Protein AF-0000000085033532 (afdb_homodimer)

Radius of gyration: 18.54 Å; Cα contacts (8 Å, |Δi|>4): 554; chains: 2; bounding box: 46×52×32 Å

Nearest PDB structures (foldseek):
  2rif-assembly1_A  TM=9.536E-01  e=6.634E-18  unclassified
  3fhm-assembly2_C  TM=9.225E-01  e=8.933E-12  Agrobacterium fabrum str. C58
  3fhm-assembly2_B  TM=9.235E-01  e=2.056E-10  Agrobacterium fabrum str. C58
  1pvm-assembly1_A  TM=8.461E-01  e=2.201E-10  Thermoplasma acidophilum DSM 1728
  1xkf-assembly1_B-2  TM=8.133E-01  e=8.607E-10  Mycobacterium tuberculosis

Organism: Pyrobaculum neutrophilum (strain DSM 2338 / JCM 9278 / NBRC 100436 / V24Sta) (NCBI:txid444157)

InterPro domains:
  IPR000644 CBS domain [PF00571] (3-60)
  IPR000644 CBS domain [PF00571] (69-121)
  IPR000644 CBS domain [PS51371] (7-65)
  IPR000644 CBS domain [PS51371] (73-130)
  IPR000644 CBS domain [SM00116] (10-60)
  IPR000644 CBS domain [SM00116] (76-123)
  IPR046342 CBS domain superfamily [G3DSA:3.10.580.10] (1-134)
  IPR046342 CBS domain superfamily [SSF54631] (1-121)
  IPR051257 Diverse Function CBS-Domain-Containing Protein [PTHR43080] (1-122)

Solvent-accessible surface area (backbone atoms only — not comparable to full-atom values): 14165 Å² total; per-residue (Å²): 114,37,32,53,82,59,37,43,66,86,66,63,67,50,41,49,74,43,25,40,32,57,51,28,32,50,27,51,76,68,70,46,61,61,37,39,23,19,39,86,91,39,75,43,40,73,57,21,29,39,39,53,65,42,52,34,40,38,48,40,69,64,53,69,49,75,40,41,32,62,80,55,37,46,65,75,55,67,65,46,52,33,79,39,48,40,56,55,54,55,28,52,27,62,75,68,71,44,60,63,37,40,25,20,52,94,76,26,66,60,24,36,36,42,56,63,57,42,72,69,28,57,70,46,26,45,51,38,40,74,41,31,75,78,52,96,115,37,33,52,80,59,36,42,66,87,67,62,66,49,41,50,72,43,24,40,32,57,52,27,31,52,26,51,75,68,71,46,60,61,37,39,24,19,39,87,90,39,76,43,39,72,57,21,30,38,40,54,65,40,52,34,40,39,50,39,69,63,53,70,50,75,41,40,32,60,78,56,37,46,69,76,54,68,65,45,53,32,79,38,47,40,56,54,56,55,28,50,27,61,74,70,71,45,60,63,39,38,26,20,51,95,78,26,65,61,23,37,35,42,54,62,55,43,71,69,28,56,71,46,26,46,51,38,41,73,42,32,76,78,52,95

Structure (mmCIF, N/CA/C/O backbone):
data_AF-0000000085033532-model_v1
#
loop_
_entity.id
_entity.type
_entity.pdbx_description
1 polymer 'Putative signal-transduction protein with CBS domains'
#
loop_
_atom_site.group_PDB
_atom_site.id
_atom_site.type_symbol
_atom_site.label_atom_id
_atom_site.label_alt_id
_atom_site.label_comp_id
_atom_site.label_asym_id
_atom_site.label_entity_id
_atom_site.label_seq_id
_atom_site.pdbx_PDB_ins_code
_atom_site.Cartn_x
_atom_site.Cartn_y
_atom_site.Cartn_z
_atom_site.occupancy
_atom_site.B_iso_or_equiv
_atom_site.auth_seq_id
_atom_site.auth_comp_id
_atom_site.auth_asym_id
_atom_site.auth_atom_id
_atom_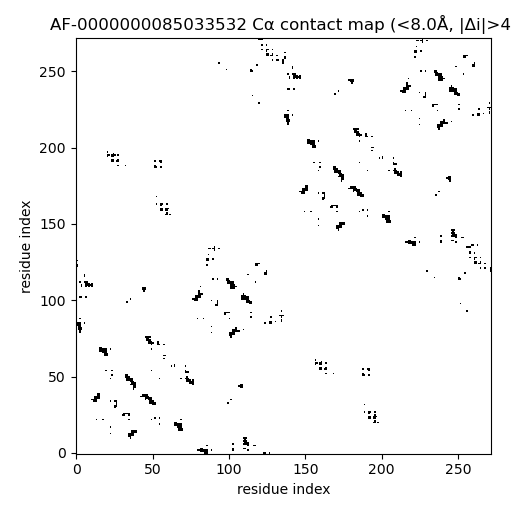site.pdbx_PDB_model_num
ATOM 1 N N . MET A 1 1 ? 21.797 -10.742 -6.66 1 91 1 MET A N 1
ATOM 2 C CA . MET A 1 1 ? 20.672 -11.281 -5.902 1 91 1 MET A CA 1
ATOM 3 C C . MET A 1 1 ? 19.469 -11.484 -6.805 1 91 1 MET A C 1
ATOM 5 O O . MET A 1 1 ? 19.25 -10.727 -7.75 1 91 1 MET A O 1
ATOM 9 N N . LEU A 1 2 ? 18.766 -12.609 -6.508 1 96.06 2 LEU A N 1
ATOM 10 C CA . LEU A 1 2 ? 17.672 -12.992 -7.387 1 96.06 2 LEU A CA 1
ATOM 11 C C . LEU A 1 2 ? 16.328 -12.797 -6.695 1 96.06 2 LEU A C 1
ATOM 13 O O . LEU A 1 2 ? 16.266 -12.602 -5.477 1 96.06 2 LEU A O 1
ATOM 17 N N . ALA A 1 3 ? 15.25 -12.773 -7.543 1 97.25 3 ALA A N 1
ATOM 18 C CA . ALA A 1 3 ? 13.891 -12.602 -7.031 1 97.25 3 ALA A CA 1
ATOM 19 C C . ALA A 1 3 ? 13.578 -13.641 -5.957 1 97.25 3 ALA A C 1
ATOM 21 O O . ALA A 1 3 ? 12.984 -13.32 -4.926 1 97.25 3 ALA A O 1
ATOM 22 N N . ARG A 1 4 ? 14.016 -14.875 -6.133 1 97 4 ARG A N 1
ATOM 23 C CA . ARG A 1 4 ? 13.711 -15.961 -5.207 1 97 4 ARG A CA 1
ATOM 24 C C . ARG A 1 4 ? 14.281 -15.672 -3.822 1 97 4 ARG A C 1
ATOM 26 O O . ARG A 1 4 ? 13.742 -16.125 -2.814 1 97 4 ARG A O 1
ATOM 33 N N . ASP A 1 5 ? 15.359 -14.922 -3.684 1 95.94 5 ASP A N 1
ATOM 34 C CA . ASP A 1 5 ? 16.031 -14.633 -2.416 1 95.94 5 ASP A CA 1
ATOM 35 C C . ASP A 1 5 ? 15.148 -13.742 -1.531 1 95.94 5 ASP A C 1
ATOM 37 O O . ASP A 1 5 ? 15.352 -13.672 -0.317 1 95.94 5 ASP A O 1
ATOM 41 N N . PHE A 1 6 ? 14.102 -13.039 -2.154 1 95.5 6 PHE A N 1
ATOM 42 C CA . PHE A 1 6 ? 13.289 -12.078 -1.423 1 95.5 6 PHE A CA 1
ATOM 43 C C . PHE A 1 6 ? 11.828 -12.5 -1.397 1 95.5 6 PHE A C 1
ATOM 45 O O . PHE A 1 6 ? 11 -11.875 -0.729 1 95.5 6 PHE A O 1
ATOM 52 N N . ALA A 1 7 ? 11.547 -13.531 -2.195 1 97.44 7 ALA A N 1
ATOM 53 C CA . ALA A 1 7 ? 10.164 -13.977 -2.311 1 97.44 7 ALA A CA 1
ATOM 54 C C . ALA A 1 7 ? 9.68 -14.594 -1.004 1 97.44 7 ALA A C 1
ATOM 56 O O . ALA A 1 7 ? 10.305 -15.516 -0.476 1 97.44 7 ALA A O 1
ATOM 57 N N . LYS A 1 8 ? 8.586 -14.023 -0.521 1 97.38 8 LYS A N 1
ATOM 58 C CA . LYS A 1 8 ? 8.023 -14.547 0.722 1 97.38 8 LYS A CA 1
ATOM 59 C C . LYS A 1 8 ? 7.133 -15.758 0.457 1 97.38 8 LYS A C 1
ATOM 61 O O . LYS A 1 8 ? 6.379 -15.773 -0.519 1 97.38 8 LYS A O 1
ATOM 66 N N . ARG A 1 9 ? 7.301 -16.766 1.244 1 96.5 9 ARG A N 1
ATOM 67 C CA . ARG A 1 9 ? 6.539 -18 1.254 1 96.5 9 ARG A CA 1
ATOM 68 C C . ARG A 1 9 ? 6.141 -18.391 2.674 1 96.5 9 ARG A C 1
ATOM 70 O O . ARG A 1 9 ? 6.82 -18.031 3.635 1 96.5 9 ARG A O 1
ATOM 77 N N . PRO A 1 10 ? 5.113 -19.281 2.932 1 96.06 10 PRO A N 1
ATOM 78 C CA . PRO A 1 10 ? 4.113 -19.688 1.94 1 96.06 10 PRO A CA 1
ATOM 79 C C . PRO A 1 10 ? 3.234 -18.531 1.479 1 96.06 10 PRO A C 1
ATOM 81 O O . PRO A 1 10 ? 3.078 -17.547 2.201 1 96.06 10 PRO A O 1
ATOM 84 N N . VAL A 1 11 ? 2.695 -18.625 0.308 1 97.62 11 VAL A N 1
ATOM 85 C CA . VAL A 1 11 ? 1.87 -17.578 -0.301 1 97.62 11 VAL A CA 1
ATOM 86 C C . VAL A 1 11 ? 0.428 -17.719 0.182 1 97.62 11 VAL A C 1
ATOM 88 O O . VAL A 1 11 ? -0.11 -18.828 0.248 1 97.62 11 VAL A O 1
ATOM 91 N N . VAL A 1 12 ? -0.179 -16.625 0.546 1 98.12 12 VAL A N 1
ATOM 92 C CA . VAL A 1 12 ? -1.598 -16.625 0.887 1 98.12 12 VAL A CA 1
ATOM 93 C C . VAL A 1 12 ? -2.436 -16.594 -0.39 1 98.12 12 VAL A C 1
ATOM 95 O O . VAL A 1 12 ? -2.297 -15.695 -1.219 1 98.12 12 VAL A O 1
ATOM 98 N N . THR A 1 13 ? -3.232 -17.562 -0.532 1 98.56 13 THR A N 1
ATOM 99 C CA . THR A 1 13 ? -4.008 -17.719 -1.758 1 98.56 13 THR A CA 1
ATOM 100 C C . THR A 1 13 ? -5.5 -17.797 -1.447 1 98.56 13 THR A C 1
ATOM 102 O O . THR A 1 13 ? -5.891 -17.969 -0.292 1 98.56 13 THR A O 1
ATOM 105 N N . SER A 1 14 ? -6.297 -17.562 -2.381 1 98.62 14 SER A N 1
ATOM 106 C CA . SER A 1 14 ? -7.734 -17.812 -2.402 1 98.62 14 SER A CA 1
ATOM 107 C C . SER A 1 14 ? -8.203 -18.25 -3.785 1 98.62 14 SER A C 1
ATOM 109 O O . SER A 1 14 ? -7.379 -18.547 -4.656 1 98.62 14 SER A O 1
ATOM 111 N N . THR A 1 15 ? -9.461 -18.438 -3.965 1 98.56 15 THR A N 1
ATOM 112 C CA . THR A 1 15 ? -10.023 -18.906 -5.23 1 98.56 15 THR A CA 1
ATOM 113 C C . THR A 1 15 ? -10.961 -17.859 -5.816 1 98.56 15 THR A C 1
ATOM 115 O O . THR A 1 15 ? -11.406 -16.938 -5.113 1 98.56 15 THR A O 1
ATOM 118 N N . PRO A 1 16 ? -11.227 -17.969 -7.148 1 98.31 16 PRO A N 1
ATOM 119 C CA . PRO A 1 16 ? -11.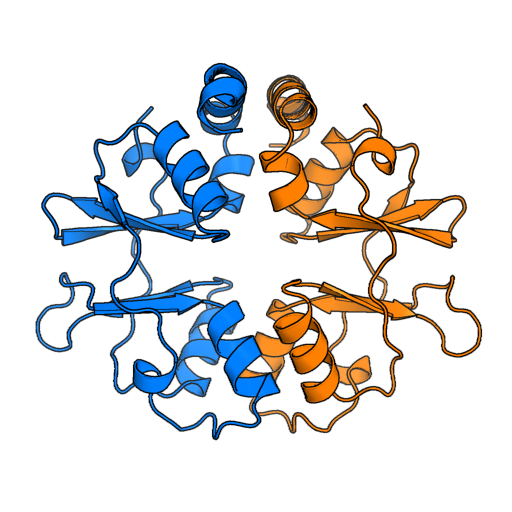992 -16.922 -7.832 1 98.31 16 PRO A CA 1
ATOM 120 C C . PRO A 1 16 ? -13.391 -16.734 -7.25 1 98.31 16 PRO A C 1
ATOM 122 O O . PRO A 1 16 ? -13.969 -15.648 -7.355 1 98.31 16 PRO A O 1
ATOM 125 N N . ASP A 1 17 ? -13.891 -17.688 -6.598 1 98.19 17 ASP A N 1
ATOM 126 C CA . ASP A 1 17 ? -15.281 -17.656 -6.137 1 98.19 17 ASP A CA 1
ATOM 127 C C . ASP A 1 17 ? -15.383 -17.047 -4.742 1 98.19 17 ASP A C 1
ATOM 129 O O . ASP A 1 17 ? -16.484 -16.766 -4.266 1 98.19 17 ASP A O 1
ATOM 133 N N . ALA A 1 18 ? -14.25 -16.906 -4.059 1 98.56 18 ALA A N 1
ATOM 134 C CA . ALA A 1 18 ? -14.289 -16.234 -2.762 1 98.56 18 ALA A CA 1
ATOM 135 C C . ALA A 1 18 ? -14.922 -14.852 -2.885 1 98.56 18 ALA A C 1
ATOM 137 O O . ALA A 1 18 ? -14.812 -14.203 -3.926 1 98.56 18 ALA A O 1
ATOM 138 N N . SER A 1 19 ? -15.602 -14.359 -1.892 1 98.88 19 SER A N 1
ATOM 139 C CA . SER A 1 19 ? -16.203 -13.031 -1.946 1 98.88 19 SER A CA 1
ATOM 140 C C . SER A 1 19 ? -15.164 -11.938 -1.706 1 98.88 19 SER A C 1
ATOM 142 O O . SER A 1 19 ? -14.109 -12.195 -1.111 1 98.88 19 SER A O 1
ATOM 144 N N . ILE A 1 20 ? -15.438 -10.781 -2.143 1 98.81 20 ILE A N 1
ATOM 145 C CA . ILE A 1 20 ? -14.586 -9.609 -1.931 1 98.81 20 ILE A CA 1
ATOM 146 C C . ILE A 1 20 ? -14.336 -9.422 -0.436 1 98.81 20 ILE A C 1
ATOM 148 O O . ILE A 1 20 ? -13.195 -9.195 -0.016 1 98.81 20 ILE A O 1
ATOM 152 N N . ARG A 1 21 ? -15.344 -9.617 0.376 1 98.88 21 ARG A N 1
ATOM 153 C CA . ARG A 1 21 ? -15.227 -9.438 1.82 1 98.88 21 ARG A CA 1
ATOM 154 C C . ARG A 1 21 ? -14.32 -10.5 2.43 1 98.88 21 ARG A C 1
ATOM 156 O O . ARG A 1 21 ? -13.531 -10.211 3.332 1 98.88 21 ARG A O 1
ATOM 163 N N . GLU A 1 22 ? -14.484 -11.711 1.979 1 98.81 22 GLU A N 1
ATOM 164 C CA . GLU A 1 22 ? -13.625 -12.781 2.48 1 98.81 22 GLU A CA 1
ATOM 165 C C . GLU A 1 22 ? -12.148 -12.477 2.217 1 98.81 22 GLU A C 1
ATOM 167 O O . GLU A 1 22 ? -11.305 -12.703 3.082 1 98.81 22 GLU A O 1
ATOM 172 N N . VAL A 1 23 ? -11.883 -11.992 1.046 1 98.88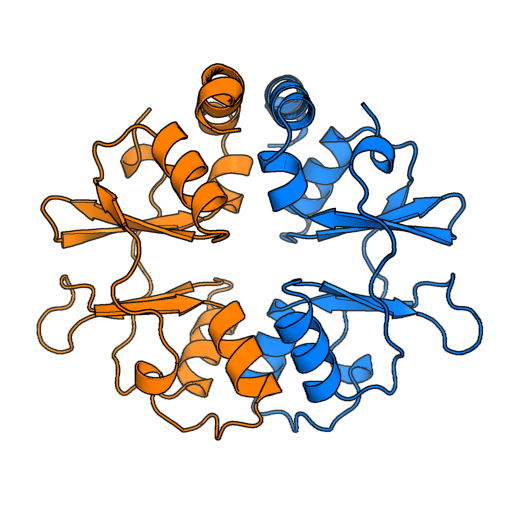 23 VAL A N 1
ATOM 173 C CA . VAL A 1 23 ? -10.508 -11.672 0.696 1 98.88 23 VAL A CA 1
ATOM 174 C C . VAL A 1 23 ? -10.016 -10.492 1.535 1 98.88 23 VAL A C 1
ATOM 176 O O . VAL A 1 23 ? -8.883 -10.492 2.018 1 98.88 23 VAL A O 1
ATOM 179 N N . ALA A 1 24 ? -10.852 -9.5 1.746 1 98.88 24 ALA A N 1
ATOM 180 C CA . ALA A 1 24 ? -10.508 -8.398 2.641 1 98.88 24 ALA A CA 1
ATOM 181 C C . ALA A 1 24 ? -10.211 -8.914 4.047 1 98.88 24 ALA A C 1
ATOM 183 O O . ALA A 1 24 ? -9.281 -8.43 4.703 1 98.88 24 ALA A O 1
ATOM 184 N N . SER A 1 25 ? -10.961 -9.883 4.477 1 98.88 25 SER A N 1
ATOM 185 C CA . SER A 1 25 ? -10.758 -10.477 5.797 1 98.88 25 SER A CA 1
ATOM 186 C C . SER A 1 25 ? -9.406 -11.18 5.887 1 98.88 25 SER A C 1
ATOM 188 O O . SER A 1 25 ? -8.719 -11.086 6.906 1 98.88 25 SER A O 1
ATOM 190 N N . ILE A 1 26 ? -9.094 -11.875 4.855 1 98.88 26 ILE A N 1
ATOM 191 C CA . ILE A 1 26 ? -7.789 -12.531 4.793 1 98.88 26 ILE A CA 1
ATOM 192 C C . ILE A 1 26 ? -6.68 -11.484 4.891 1 98.88 26 ILE A C 1
ATOM 194 O O . ILE A 1 26 ? -5.75 -11.625 5.688 1 98.88 26 ILE A O 1
ATOM 198 N N . MET A 1 27 ? -6.812 -10.383 4.078 1 98.69 27 MET A N 1
ATOM 199 C CA . MET A 1 27 ? -5.809 -9.32 4.082 1 98.69 27 MET A CA 1
ATOM 200 C C . MET A 1 27 ? -5.668 -8.703 5.473 1 98.69 27 MET A C 1
ATOM 202 O O . MET A 1 27 ? -4.555 -8.484 5.949 1 98.69 27 MET A O 1
ATOM 206 N N . SER A 1 28 ? -6.797 -8.461 6.07 1 98.5 28 SER A N 1
ATOM 207 C CA . SER A 1 28 ? -6.809 -7.828 7.387 1 98.5 28 SER A CA 1
ATOM 208 C C . SER A 1 28 ? -6.188 -8.734 8.445 1 98.5 28 SER A C 1
ATOM 210 O O . SER A 1 28 ? -5.336 -8.297 9.219 1 98.5 28 SER A O 1
ATOM 212 N N . SER A 1 29 ? -6.543 -9.984 8.477 1 98.25 29 SER A N 1
ATOM 213 C CA . SER A 1 29 ? -6.09 -10.93 9.492 1 98.25 29 SER A CA 1
ATOM 214 C C . SER A 1 29 ? -4.605 -11.242 9.336 1 98.25 29 SER A C 1
ATOM 216 O O . SER A 1 29 ? -3.881 -11.367 10.328 1 98.25 29 SER A O 1
ATOM 218 N N . ARG A 1 30 ? -4.16 -11.312 8.125 1 97.75 30 ARG A N 1
ATOM 219 C CA . ARG A 1 30 ? -2.781 -11.719 7.859 1 97.75 30 ARG A CA 1
ATOM 220 C C . ARG A 1 30 ? -1.876 -10.5 7.707 1 97.75 30 ARG A C 1
ATOM 222 O O . ARG A 1 30 ? -0.655 -10.633 7.602 1 97.75 30 ARG A O 1
ATOM 229 N N . ARG A 1 31 ? -2.465 -9.336 7.617 1 96.62 31 ARG A N 1
ATOM 230 C CA . ARG A 1 31 ? -1.74 -8.078 7.457 1 96.62 31 ARG A CA 1
ATOM 231 C C . ARG A 1 31 ? -0.93 -8.07 6.168 1 96.62 31 ARG A C 1
ATOM 233 O O . ARG A 1 31 ? 0.261 -7.75 6.176 1 96.62 31 ARG A O 1
ATOM 240 N N . ILE A 1 32 ? -1.63 -8.422 5.105 1 97.44 32 ILE A N 1
ATOM 241 C CA . ILE A 1 32 ? -1.021 -8.414 3.781 1 97.44 32 ILE A CA 1
ATOM 242 C C . ILE A 1 32 ? -1.872 -7.582 2.824 1 97.44 32 ILE A C 1
ATOM 244 O O . ILE A 1 32 ? -3.053 -7.34 3.086 1 97.44 32 ILE A O 1
ATOM 248 N N . GLY A 1 33 ? -1.278 -7.098 1.715 1 97.88 33 GLY A N 1
ATOM 249 C CA . GLY A 1 33 ? -1.979 -6.207 0.805 1 97.88 33 GLY A CA 1
ATOM 250 C C . GLY A 1 33 ? -2.303 -6.852 -0.53 1 97.88 33 GLY A C 1
ATOM 251 O O . GLY A 1 33 ? -2.795 -6.184 -1.443 1 97.88 33 GLY A O 1
ATOM 252 N N . LEU A 1 34 ? -1.987 -8.125 -0.623 1 98.5 34 LEU A N 1
ATOM 253 C CA . LEU A 1 34 ? -2.26 -8.875 -1.846 1 98.5 34 LEU A CA 1
ATOM 254 C C . LEU A 1 34 ? -2.623 -10.32 -1.53 1 98.5 34 LEU A C 1
ATOM 256 O O . LEU A 1 34 ? -1.984 -10.953 -0.688 1 98.5 34 LEU A O 1
ATOM 260 N N . VAL A 1 35 ? -3.635 -10.805 -2.162 1 98.81 35 VAL A N 1
ATOM 261 C CA . VAL A 1 35 ? -3.98 -12.227 -2.154 1 98.81 35 VAL A CA 1
ATOM 262 C C . VAL A 1 35 ? -3.9 -12.789 -3.572 1 98.81 35 VAL A C 1
ATOM 264 O O . VAL A 1 35 ? -4.461 -12.203 -4.508 1 98.81 35 VAL A O 1
ATOM 267 N N . VAL A 1 36 ? -3.166 -13.859 -3.697 1 98.81 36 VAL A N 1
ATOM 268 C CA . VAL A 1 36 ? -3.047 -14.508 -5 1 98.81 36 VAL A CA 1
ATOM 269 C C . VAL A 1 36 ? -4.242 -15.43 -5.23 1 98.81 36 VAL A C 1
ATOM 271 O O . VAL A 1 36 ? -4.59 -16.234 -4.359 1 98.81 36 VAL A 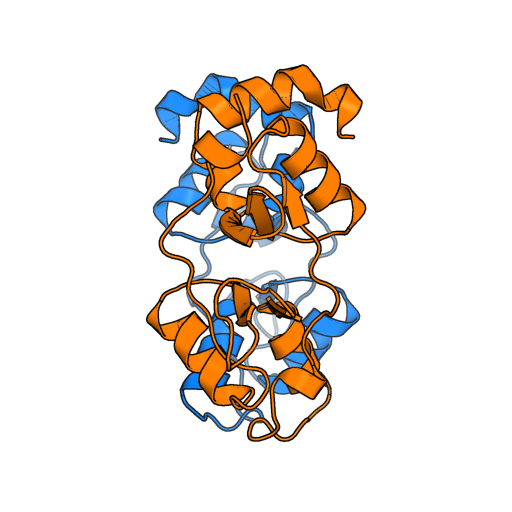O 1
ATOM 274 N N . ILE A 1 37 ? -4.879 -15.234 -6.332 1 98.81 37 ILE A N 1
ATOM 275 C CA . ILE A 1 37 ? -6.012 -16.078 -6.703 1 98.81 37 ILE A CA 1
ATOM 276 C C . ILE A 1 37 ? -5.535 -17.219 -7.594 1 98.81 37 ILE A C 1
ATOM 278 O O . ILE A 1 37 ? -4.926 -16.984 -8.641 1 98.81 37 ILE A O 1
ATOM 282 N N . VAL A 1 38 ? -5.77 -18.406 -7.18 1 98.44 38 VAL A N 1
ATOM 283 C CA . VAL A 1 38 ? -5.27 -19.578 -7.887 1 98.44 38 VAL A CA 1
ATOM 284 C C . VAL A 1 38 ? -6.441 -20.438 -8.375 1 98.44 38 VAL A C 1
ATOM 286 O O . VAL A 1 38 ? -7.57 -20.281 -7.898 1 98.44 38 VAL A O 1
ATOM 289 N N . ASP A 1 39 ? -6.117 -21.234 -9.344 1 96.44 39 ASP A N 1
ATOM 290 C CA . ASP A 1 39 ? -7.113 -22.156 -9.867 1 96.44 39 ASP A CA 1
ATOM 291 C C . ASP A 1 39 ? -7.59 -23.125 -8.781 1 96.44 39 ASP A C 1
ATOM 293 O O . ASP A 1 39 ? -6.785 -23.625 -7.996 1 96.44 39 ASP A O 1
ATOM 297 N N . ARG A 1 40 ? -8.82 -23.453 -8.742 1 93.31 40 ARG A N 1
ATOM 298 C CA . ARG A 1 40 ? -9.422 -24.297 -7.699 1 93.31 40 ARG A CA 1
ATOM 299 C C . ARG A 1 40 ? -8.82 -25.688 -7.699 1 93.31 40 ARG A C 1
ATOM 301 O O . ARG A 1 40 ? -8.602 -26.281 -6.641 1 93.31 40 ARG A O 1
ATOM 308 N N . ARG A 1 41 ? -8.562 -26.156 -8.828 1 94.81 41 ARG A N 1
ATOM 309 C CA . ARG A 1 41 ? -8.117 -27.531 -8.984 1 94.81 41 ARG A CA 1
ATOM 310 C C . ARG A 1 41 ? -6.598 -27.625 -9.023 1 94.81 41 ARG A C 1
ATOM 312 O O . ARG A 1 41 ? -6.027 -28.719 -8.914 1 94.81 41 ARG A O 1
ATOM 319 N N . ASN A 1 42 ? -5.93 -26.516 -9.211 1 94.44 42 ASN A N 1
ATOM 320 C CA . ASN A 1 42 ? -4.477 -26.453 -9.305 1 94.44 42 ASN A CA 1
ATOM 321 C C . ASN A 1 42 ? -3.928 -25.219 -8.586 1 94.44 42 ASN A C 1
ATOM 323 O O . ASN A 1 42 ? -3.736 -24.172 -9.203 1 94.44 42 ASN A O 1
ATOM 327 N N . PRO A 1 43 ? -3.586 -25.422 -7.359 1 92.12 43 PRO A N 1
ATOM 328 C CA . PRO A 1 43 ? -3.164 -24.281 -6.551 1 92.12 43 PRO A CA 1
ATOM 329 C C . PRO A 1 43 ? -1.843 -23.672 -7.027 1 92.12 43 PRO A C 1
ATOM 331 O O . PRO A 1 43 ? -1.466 -22.578 -6.59 1 92.12 43 PRO A O 1
ATOM 334 N N . GLU A 1 44 ? -1.183 -24.266 -7.895 1 93.81 44 GLU A N 1
ATOM 335 C CA . GLU A 1 44 ? 0.071 -23.734 -8.414 1 93.81 44 GLU A CA 1
ATOM 336 C C . GLU A 1 44 ? -0.175 -22.812 -9.602 1 93.81 44 GLU A C 1
ATOM 338 O O . GLU A 1 44 ? 0.727 -22.094 -10.031 1 93.81 44 GLU A O 1
ATOM 343 N N . LEU A 1 45 ? -1.345 -22.875 -10.133 1 95.75 45 LEU A N 1
ATOM 344 C CA . LEU A 1 45 ? -1.699 -22.031 -11.273 1 95.75 45 LEU A CA 1
ATOM 345 C C . LEU A 1 45 ? -2.328 -20.719 -10.812 1 95.75 45 LEU A C 1
ATOM 347 O O . LEU A 1 45 ? -3.459 -20.719 -10.32 1 95.75 45 LEU A O 1
ATOM 351 N N . VAL A 1 46 ? -1.608 -19.688 -11.023 1 97.69 46 VAL A N 1
ATOM 352 C CA . VAL A 1 46 ? -2.09 -18.359 -10.68 1 97.69 46 VAL A CA 1
ATOM 353 C C . VAL A 1 46 ? -3.066 -17.875 -11.742 1 97.69 46 VAL A C 1
ATOM 355 O O . VAL A 1 46 ? -2.719 -17.797 -12.93 1 97.69 46 VAL A O 1
ATOM 358 N N . VAL A 1 47 ? -4.266 -17.5 -11.336 1 97.44 47 VAL A N 1
ATOM 359 C CA . VAL A 1 47 ? -5.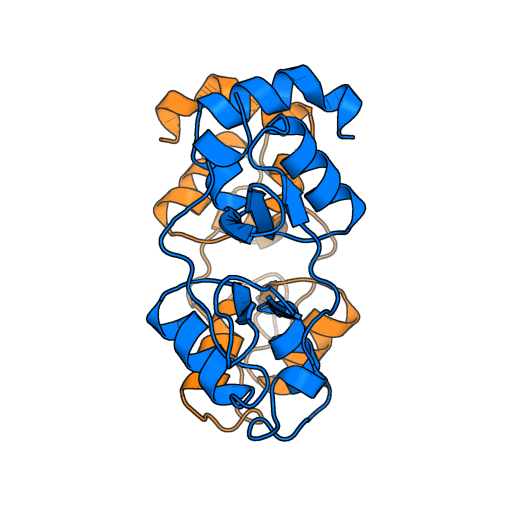238 -17.047 -12.32 1 97.44 47 VAL A CA 1
ATOM 360 C C . VAL A 1 47 ? -5.441 -15.531 -12.18 1 97.44 47 VAL A C 1
ATOM 362 O O . VAL A 1 47 ? -6.027 -14.891 -13.055 1 97.44 47 VAL A O 1
ATOM 365 N N . GLY A 1 48 ? -5.02 -14.93 -11.117 1 98.31 48 GLY A N 1
ATOM 366 C CA . GLY A 1 48 ? -5.098 -13.492 -10.883 1 98.31 48 GLY A CA 1
ATOM 367 C C . GLY A 1 48 ? -4.609 -13.086 -9.508 1 98.31 48 GLY A C 1
ATOM 368 O O . GLY A 1 48 ? -4 -13.891 -8.797 1 98.31 48 GLY A O 1
ATOM 369 N N . VAL A 1 49 ? -4.758 -11.859 -9.18 1 98.81 49 VAL A N 1
ATOM 370 C CA . VAL A 1 49 ? -4.461 -11.359 -7.84 1 98.81 49 VAL A CA 1
ATOM 371 C C . VAL A 1 49 ? -5.52 -10.344 -7.426 1 98.81 49 VAL A C 1
ATOM 373 O O . VAL A 1 49 ? -6.184 -9.742 -8.273 1 98.81 49 VAL A O 1
ATOM 376 N N . VAL A 1 50 ? -5.723 -10.172 -6.191 1 98.88 50 VAL A N 1
ATOM 377 C CA . VAL A 1 50 ? -6.508 -9.094 -5.605 1 98.88 50 VAL A CA 1
ATOM 378 C C . VAL A 1 50 ? -5.648 -8.297 -4.629 1 98.88 50 VAL A C 1
ATOM 380 O O . VAL A 1 50 ? -5.098 -8.859 -3.676 1 98.88 50 VAL A O 1
ATOM 383 N N . SER A 1 51 ? -5.457 -7.062 -4.918 1 98.5 51 SER A N 1
ATOM 384 C CA . SER A 1 51 ? -4.711 -6.172 -4.039 1 98.5 51 SER A CA 1
ATOM 385 C C . SER A 1 51 ? -5.648 -5.273 -3.238 1 98.5 51 SER A C 1
ATOM 387 O O . SER A 1 51 ? -6.859 -5.27 -3.467 1 98.5 51 SER A O 1
ATOM 389 N N . GLU A 1 52 ? -5.094 -4.566 -2.25 1 98.5 52 GLU A N 1
ATOM 390 C CA . GLU A 1 52 ? -5.871 -3.584 -1.5 1 98.5 52 GLU A CA 1
ATOM 391 C C . GLU A 1 52 ? -6.559 -2.596 -2.436 1 98.5 52 GLU A C 1
ATOM 393 O O . GLU A 1 52 ? -7.723 -2.24 -2.223 1 98.5 52 GLU A O 1
ATOM 398 N N . ARG A 1 53 ? -5.855 -2.258 -3.516 1 97.94 53 ARG A N 1
ATOM 399 C CA . ARG A 1 53 ? -6.398 -1.297 -4.469 1 97.94 53 ARG A CA 1
ATOM 400 C C . ARG A 1 53 ? -7.656 -1.839 -5.137 1 97.94 53 ARG A C 1
ATOM 402 O O . ARG A 1 53 ? -8.602 -1.087 -5.402 1 97.94 53 ARG A O 1
ATOM 409 N N . ASP A 1 54 ? -7.672 -3.027 -5.465 1 98.5 54 ASP A N 1
ATOM 410 C CA . ASP A 1 54 ? -8.859 -3.641 -6.062 1 98.5 54 ASP A CA 1
ATOM 411 C C . ASP A 1 54 ? -10.062 -3.535 -5.129 1 98.5 54 ASP A C 1
ATOM 413 O O . ASP A 1 54 ? -11.172 -3.26 -5.574 1 98.5 54 ASP A O 1
ATOM 417 N N . ILE A 1 55 ? -9.797 -3.787 -3.844 1 98.75 55 ILE A N 1
ATOM 418 C CA . ILE A 1 55 ? -10.883 -3.721 -2.865 1 98.75 55 ILE A CA 1
ATOM 419 C C . ILE A 1 55 ? -11.312 -2.271 -2.672 1 98.75 55 ILE A C 1
ATOM 421 O O . ILE A 1 55 ? -12.508 -1.982 -2.576 1 98.75 55 ILE A O 1
ATOM 425 N N . ILE A 1 56 ? -10.375 -1.355 -2.609 1 98.81 56 ILE A N 1
ATOM 426 C CA . ILE A 1 56 ? -10.695 0.065 -2.516 1 98.81 56 ILE A CA 1
ATOM 427 C C . ILE A 1 56 ? -11.594 0.469 -3.682 1 98.81 56 ILE A C 1
ATOM 429 O O . ILE A 1 56 ? -12.602 1.157 -3.488 1 98.81 56 ILE A O 1
ATOM 433 N N . ARG A 1 57 ? -11.266 0.049 -4.859 1 98.69 57 ARG A N 1
ATOM 434 C CA . ARG A 1 57 ? -12.055 0.363 -6.043 1 98.69 57 ARG A CA 1
ATOM 435 C C . ARG A 1 57 ? -13.461 -0.208 -5.93 1 98.69 57 ARG A C 1
ATOM 437 O O . ARG A 1 57 ? -14.438 0.455 -6.289 1 98.69 57 ARG A O 1
ATOM 444 N N . ALA A 1 58 ? -13.555 -1.421 -5.492 1 98.75 58 ALA A N 1
ATOM 445 C CA . ALA A 1 58 ? -14.859 -2.043 -5.309 1 98.75 58 ALA A CA 1
ATOM 446 C C . ALA A 1 58 ? -15.719 -1.237 -4.336 1 98.75 58 ALA A C 1
ATOM 448 O O . ALA A 1 58 ? -16.906 -1.01 -4.59 1 98.75 58 ALA A O 1
ATOM 449 N N . VAL A 1 59 ? -15.125 -0.844 -3.201 1 98.69 59 VAL A N 1
ATOM 450 C CA . VAL A 1 59 ? -15.812 -0.039 -2.199 1 98.69 59 VAL A CA 1
ATOM 451 C C . VAL A 1 59 ? -16.266 1.283 -2.816 1 98.69 59 VAL A C 1
ATOM 453 O O . VAL A 1 59 ? -17.422 1.69 -2.658 1 98.69 59 VAL A O 1
ATOM 456 N N . ALA A 1 60 ? -15.359 1.941 -3.543 1 98.69 60 ALA A N 1
ATOM 457 C CA . ALA A 1 60 ? -15.641 3.234 -4.164 1 98.69 60 ALA A CA 1
ATOM 458 C C . ALA A 1 60 ? -16.812 3.141 -5.125 1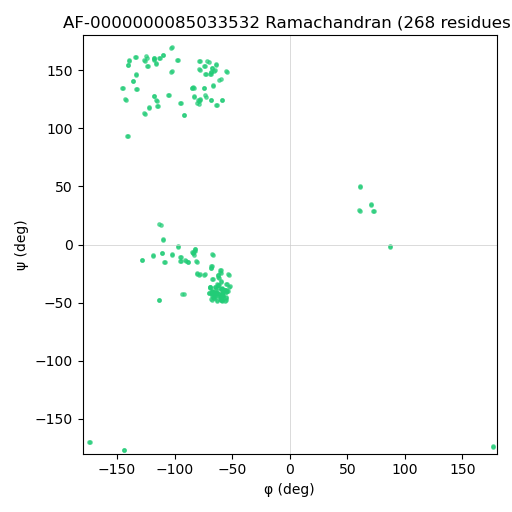 98.69 60 ALA A C 1
ATOM 460 O O . ALA A 1 60 ? -17.625 4.066 -5.219 1 98.69 60 ALA A O 1
ATOM 461 N N . GLN A 1 61 ? -16.875 2.043 -5.797 1 98.06 61 GLN A N 1
ATOM 462 C CA . GLN A 1 61 ? -17.906 1.849 -6.82 1 98.06 61 GLN A CA 1
ATOM 463 C C . GLN A 1 61 ? -19.219 1.381 -6.203 1 98.06 61 GLN A C 1
ATOM 465 O O . GLN A 1 61 ? -20.219 1.248 -6.902 1 98.06 61 GLN A O 1
ATOM 470 N N . GLY A 1 62 ? -19.219 1.119 -4.961 1 97.88 62 GLY A N 1
ATOM 471 C CA . GLY A 1 62 ? -20.438 0.675 -4.277 1 97.88 62 GLY A CA 1
ATOM 472 C C . GLY A 1 62 ? -20.828 -0.749 -4.625 1 97.88 62 GLY A C 1
ATOM 473 O O . GLY A 1 62 ? -22 -1.089 -4.625 1 97.88 62 GLY A O 1
ATOM 474 N N . LEU A 1 63 ? -19.859 -1.539 -4.938 1 98.06 63 LEU A N 1
ATOM 475 C CA . LEU A 1 63 ? -20.141 -2.926 -5.293 1 98.06 63 LEU A CA 1
ATOM 476 C C . LEU A 1 63 ? -20.625 -3.711 -4.074 1 98.06 63 LEU A C 1
ATOM 478 O O . LEU A 1 63 ? -20.25 -3.389 -2.943 1 98.06 63 LEU A O 1
ATOM 482 N N . ASP A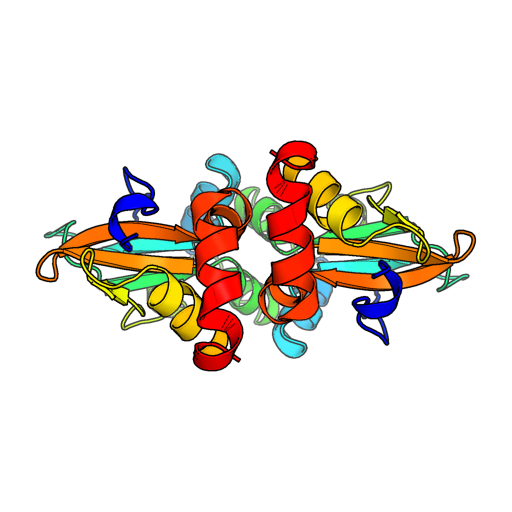 1 64 ? -21.484 -4.688 -4.387 1 98.31 64 ASP A N 1
ATOM 483 C CA . ASP A 1 64 ? -21.781 -5.691 -3.371 1 98.31 64 ASP A CA 1
ATOM 484 C C . ASP A 1 64 ? -20.547 -6.5 -3.002 1 98.31 64 ASP A C 1
ATOM 486 O O . ASP A 1 64 ? -20 -7.219 -3.84 1 98.31 64 ASP A O 1
ATOM 490 N N . LEU A 1 65 ? -20.125 -6.492 -1.751 1 98.5 65 LEU A N 1
ATOM 491 C CA . LEU A 1 65 ? -18.859 -7.074 -1.317 1 98.5 65 LEU A CA 1
ATOM 492 C C . LEU A 1 65 ? -19 -8.578 -1.103 1 98.5 65 LEU A C 1
ATOM 494 O O . LEU A 1 65 ? -18.016 -9.25 -0.772 1 98.5 65 LEU A O 1
ATOM 498 N N . GLY A 1 66 ? -20.125 -9.039 -1.256 1 98.31 66 GLY A N 1
ATOM 499 C CA . GLY A 1 66 ? -20.375 -10.477 -1.262 1 98.31 66 GLY A CA 1
ATOM 500 C C . GLY A 1 66 ? -20.125 -11.109 -2.615 1 98.31 66 GLY A C 1
ATOM 501 O O . GLY A 1 66 ? -20.141 -12.336 -2.74 1 98.31 66 GLY A O 1
ATOM 502 N N . ARG A 1 67 ? -19.891 -10.297 -3.662 1 98.44 67 ARG A N 1
ATOM 503 C CA . ARG A 1 67 ? -19.625 -10.797 -5.012 1 98.44 67 ARG A CA 1
ATOM 504 C C . ARG A 1 67 ? -18.266 -11.469 -5.098 1 98.44 67 ARG A C 1
ATOM 506 O O . ARG A 1 67 ? -17.375 -11.188 -4.293 1 98.44 67 ARG A O 1
ATOM 513 N N . PRO A 1 68 ? -18.125 -12.328 -6.062 1 98.75 68 PRO A N 1
ATOM 514 C CA . PRO A 1 68 ? -16.844 -13.047 -6.191 1 98.75 68 PRO A CA 1
ATOM 515 C C . PRO A 1 68 ? -15.695 -12.141 -6.617 1 98.75 68 PRO A C 1
ATOM 517 O O . PRO A 1 68 ? -15.898 -11.219 -7.41 1 98.75 68 PRO A O 1
ATOM 520 N N . VAL A 1 69 ? -14.492 -12.43 -6.133 1 98.75 69 VAL A N 1
ATOM 521 C CA . VAL A 1 69 ? -13.32 -11.602 -6.41 1 98.75 69 VAL A CA 1
ATOM 522 C C . VAL A 1 69 ? -12.953 -11.719 -7.887 1 98.75 69 VAL A C 1
ATOM 524 O O . VAL A 1 69 ? -12.227 -10.867 -8.414 1 98.75 69 VAL A O 1
ATOM 527 N N . GLU A 1 70 ? -13.398 -12.75 -8.547 1 98.44 70 GLU A N 1
ATOM 528 C CA . GLU A 1 70 ? -13.141 -12.875 -9.977 1 98.44 70 GLU A CA 1
ATOM 529 C C . GLU A 1 70 ? -13.594 -11.625 -10.727 1 98.44 70 GLU A C 1
ATOM 531 O O . GLU A 1 70 ? -13.031 -11.289 -11.773 1 98.44 70 GLU A O 1
ATOM 536 N N . GLU A 1 71 ? -14.531 -10.898 -10.203 1 98.19 71 GLU A N 1
ATOM 537 C CA . GLU A 1 71 ? -15.102 -9.727 -10.859 1 98.19 71 GLU A CA 1
ATOM 538 C C . GLU A 1 71 ? -14.219 -8.5 -10.664 1 98.19 71 GLU A C 1
ATOM 540 O O . GLU A 1 71 ? -14.383 -7.492 -11.359 1 98.19 71 GLU A O 1
ATOM 545 N N . VAL A 1 72 ? -13.25 -8.555 -9.727 1 98.38 72 VAL A N 1
ATOM 546 C CA . VAL A 1 72 ? -12.5 -7.336 -9.43 1 98.38 72 VAL A CA 1
ATOM 547 C C . VAL A 1 72 ? -11 -7.613 -9.508 1 98.38 72 VAL A C 1
ATOM 549 O O . VAL A 1 72 ? -10.188 -6.688 -9.484 1 98.38 72 VAL A O 1
ATOM 552 N N . MET A 1 73 ? -10.641 -8.906 -9.539 1 98.38 73 MET A N 1
ATOM 553 C CA . MET A 1 73 ? -9.227 -9.258 -9.508 1 98.38 73 MET A CA 1
ATOM 554 C C . MET A 1 73 ? -8.523 -8.812 -10.797 1 98.38 73 MET A C 1
ATOM 556 O O . MET A 1 73 ? -9.172 -8.641 -11.828 1 98.38 73 MET A O 1
ATOM 560 N N . SER A 1 74 ? -7.246 -8.539 -10.719 1 97.94 74 SER A N 1
ATOM 561 C CA . SER A 1 74 ? -6.414 -8.344 -11.906 1 97.94 74 SER A CA 1
ATOM 562 C C . SER A 1 74 ? -6.02 -9.68 -12.523 1 97.94 74 SER A C 1
ATOM 564 O O . SER A 1 74 ? -5.461 -10.547 -11.844 1 97.94 74 SER A O 1
ATOM 566 N N . ALA A 1 75 ? -6.301 -9.867 -13.727 1 97.19 75 ALA A N 1
ATOM 567 C CA . ALA A 1 75 ? -6.012 -11.078 -14.492 1 97.19 75 ALA A CA 1
ATOM 568 C C . ALA A 1 75 ? -5.633 -10.734 -15.93 1 97.19 75 ALA A C 1
ATOM 570 O O . ALA A 1 75 ? -6.359 -10.016 -16.625 1 97.19 75 ALA A O 1
ATOM 571 N N . PRO A 1 76 ? -4.387 -11.219 -16.469 1 95.81 76 PRO A N 1
ATOM 572 C CA . PRO A 1 76 ? -3.428 -12.078 -15.766 1 95.81 76 PRO A CA 1
ATOM 573 C C . PRO A 1 76 ? -2.639 -11.336 -14.695 1 95.81 76 PRO A C 1
ATOM 575 O O . PRO A 1 76 ? -2.52 -10.109 -14.75 1 95.81 76 PRO A O 1
ATOM 578 N N . ALA A 1 77 ? -2.168 -12.016 -13.688 1 96.5 77 ALA A N 1
ATOM 579 C CA . ALA A 1 77 ? -1.273 -11.453 -12.672 1 96.5 77 ALA A CA 1
ATOM 580 C C . ALA A 1 77 ? 0.078 -11.086 -13.281 1 96.5 77 ALA A C 1
ATOM 582 O O . ALA A 1 77 ? 0.625 -11.836 -14.094 1 96.5 77 ALA A O 1
ATOM 583 N N . ILE A 1 78 ? 0.571 -9.953 -12.93 1 97.12 78 ILE A N 1
ATOM 584 C CA . ILE A 1 78 ? 1.944 -9.609 -13.281 1 97.12 78 ILE A CA 1
ATOM 585 C C . ILE A 1 78 ? 2.916 -10.422 -12.43 1 97.12 78 ILE A C 1
ATOM 587 O O . ILE A 1 78 ? 2.795 -10.453 -11.203 1 97.12 78 ILE A O 1
ATOM 591 N N . ALA A 1 79 ? 3.803 -11.062 -13.078 1 97.69 79 ALA A N 1
ATOM 592 C CA . ALA A 1 79 ? 4.711 -11.953 -12.359 1 97.69 79 ALA A CA 1
ATOM 593 C C . ALA A 1 79 ? 6.133 -11.836 -12.906 1 97.69 79 ALA A C 1
ATOM 595 O O . ALA A 1 79 ? 6.344 -11.359 -14.023 1 97.69 79 ALA A O 1
ATOM 596 N N . VAL A 1 80 ? 7.078 -12.219 -12.109 1 97.62 80 VAL A N 1
ATOM 597 C CA . VAL A 1 80 ? 8.477 -12.367 -12.5 1 97.62 80 VAL A CA 1
ATOM 598 C C . VAL A 1 80 ? 8.953 -13.789 -12.203 1 97.62 80 VAL A C 1
ATOM 600 O O . VAL A 1 80 ? 8.438 -14.438 -11.289 1 97.62 80 VAL A O 1
ATOM 603 N N . GLU A 1 81 ? 9.914 -14.227 -12.93 1 98.31 81 GLU A N 1
ATOM 604 C CA . GLU A 1 81 ? 10.492 -15.539 -12.664 1 98.31 81 GLU A CA 1
ATOM 605 C C . GLU A 1 81 ? 11.453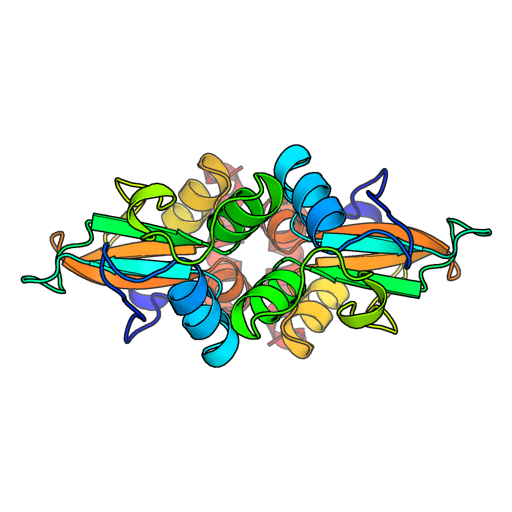 -15.492 -11.477 1 98.31 81 GLU A C 1
ATOM 607 O O . GLU A 1 81 ? 12.133 -14.492 -11.266 1 98.31 81 GLU A O 1
ATOM 612 N N . ALA A 1 82 ? 11.57 -16.641 -10.75 1 98.12 82 ALA A N 1
ATOM 613 C CA . ALA A 1 82 ? 12.367 -16.75 -9.531 1 98.12 82 ALA A CA 1
ATOM 614 C C . ALA A 1 82 ? 13.836 -16.438 -9.805 1 98.12 82 ALA A C 1
ATOM 616 O O . ALA A 1 82 ? 14.539 -15.93 -8.93 1 98.12 82 ALA A O 1
ATOM 617 N N . GLU A 1 83 ? 14.273 -16.594 -11.023 1 98 83 GLU A N 1
ATOM 618 C CA . GLU A 1 83 ? 15.688 -16.469 -11.352 1 98 83 GLU A CA 1
ATOM 619 C C . GLU A 1 83 ? 15.992 -15.07 -11.883 1 98 83 GLU A C 1
ATOM 621 O O . GLU A 1 83 ? 17.156 -14.75 -12.18 1 98 83 GLU A O 1
ATOM 626 N N . GLU A 1 84 ? 15.047 -14.219 -12.016 1 96.88 84 GLU A N 1
ATOM 627 C CA . GLU A 1 84 ? 15.273 -12.844 -12.461 1 96.88 84 GLU A CA 1
ATOM 628 C C . GLU A 1 84 ? 15.938 -12.016 -11.359 1 96.88 84 GLU A C 1
ATOM 630 O O . GLU A 1 84 ? 15.75 -12.281 -10.172 1 96.88 84 GLU A O 1
ATOM 635 N N . PRO A 1 85 ? 16.781 -11.062 -11.758 1 95.69 85 PRO A N 1
ATOM 636 C CA . PRO A 1 85 ? 17.438 -10.211 -10.758 1 95.69 85 PRO A CA 1
ATOM 637 C C . PRO A 1 85 ? 16.438 -9.328 -10.008 1 95.69 85 PRO A C 1
ATOM 639 O O . PRO A 1 85 ? 15.422 -8.914 -10.57 1 95.69 85 PRO A O 1
ATOM 642 N N . VAL A 1 86 ? 16.734 -9.031 -8.789 1 93.75 86 VAL A N 1
ATOM 643 C CA . VAL A 1 86 ? 15.828 -8.312 -7.906 1 93.75 86 VAL A CA 1
ATOM 644 C C . VAL A 1 86 ? 15.523 -6.934 -8.484 1 93.75 86 VAL A C 1
ATOM 646 O O . VAL A 1 86 ? 14.43 -6.398 -8.297 1 93.75 86 VAL A O 1
ATOM 649 N N . TRP A 1 87 ? 16.5 -6.277 -9.156 1 92.56 87 TRP A N 1
ATOM 650 C CA . TRP A 1 87 ? 16.234 -4.953 -9.703 1 92.56 87 TRP A CA 1
ATOM 651 C C . TRP A 1 87 ? 15.125 -5 -10.742 1 92.56 87 TRP A C 1
ATOM 653 O O . TRP A 1 87 ? 14.414 -4.012 -10.953 1 92.56 87 TRP A O 1
ATOM 663 N N . ARG A 1 88 ? 14.938 -6.152 -11.398 1 94.62 88 ARG A N 1
ATOM 664 C CA . ARG A 1 88 ? 13.828 -6.332 -12.336 1 94.62 88 ARG A CA 1
ATOM 665 C C . ARG A 1 88 ? 12.484 -6.266 -11.617 1 94.62 88 ARG A C 1
ATOM 667 O O . ARG A 1 88 ? 11.508 -5.758 -12.164 1 94.62 88 ARG A O 1
ATOM 674 N N . VAL A 1 89 ? 12.438 -6.797 -10.406 1 95.75 89 VAL A N 1
ATOM 675 C CA . VAL A 1 89 ? 11.234 -6.734 -9.586 1 95.75 89 VAL A CA 1
ATOM 676 C C . VAL A 1 89 ? 10.844 -5.277 -9.352 1 95.75 89 VAL A C 1
ATOM 678 O O . VAL A 1 89 ? 9.695 -4.887 -9.578 1 95.75 89 VAL A O 1
ATOM 681 N N . ALA A 1 90 ? 11.781 -4.445 -8.953 1 93.38 90 ALA A N 1
ATOM 682 C CA . ALA A 1 90 ? 11.547 -3.025 -8.703 1 93.38 90 ALA A CA 1
ATOM 683 C C . ALA A 1 90 ? 11.125 -2.303 -9.977 1 93.38 90 ALA A C 1
ATOM 685 O O . ALA A 1 90 ? 10.227 -1.464 -9.953 1 93.38 90 ALA A O 1
ATOM 686 N N . GLU A 1 91 ? 11.797 -2.658 -11.117 1 94.06 91 GLU A N 1
ATOM 687 C CA . GLU A 1 91 ? 11.461 -2.076 -12.406 1 94.06 91 GLU A CA 1
ATOM 688 C C . GLU A 1 91 ? 10.016 -2.365 -12.789 1 94.06 91 GLU A C 1
ATOM 690 O O . GLU A 1 91 ? 9.297 -1.474 -13.242 1 94.06 91 GLU A O 1
ATOM 695 N N . ILE A 1 92 ? 9.602 -3.555 -12.602 1 95.12 92 ILE A N 1
ATOM 696 C CA . ILE A 1 92 ? 8.25 -3.98 -12.938 1 95.12 92 ILE A CA 1
ATOM 697 C C . ILE A 1 92 ? 7.242 -3.252 -12.047 1 95.12 92 ILE A C 1
ATOM 699 O O . ILE A 1 92 ? 6.211 -2.779 -12.523 1 95.12 92 ILE A O 1
ATOM 703 N N . MET A 1 93 ? 7.551 -3.156 -10.695 1 94.88 93 MET A N 1
ATOM 704 C CA . MET A 1 93 ? 6.676 -2.438 -9.773 1 94.88 93 MET A CA 1
ATOM 705 C C . MET A 1 93 ? 6.5 -0.987 -10.211 1 94.88 93 MET A C 1
ATOM 707 O O . MET A 1 93 ? 5.383 -0.467 -10.219 1 94.88 93 MET A O 1
ATOM 711 N N . GLN A 1 94 ? 7.531 -0.409 -10.57 1 92.06 94 GLN A N 1
ATOM 712 C CA . GLN A 1 94 ? 7.488 0.989 -10.992 1 92.06 94 GLN A CA 1
ATOM 713 C C . GLN A 1 94 ? 6.723 1.148 -12.297 1 92.06 94 GLN A C 1
ATOM 715 O O . GLN A 1 94 ? 5.852 2.014 -12.414 1 92.06 94 GLN A O 1
ATOM 720 N N . ARG A 1 95 ? 7.035 0.308 -13.266 1 93.25 95 ARG A N 1
ATOM 721 C CA . ARG A 1 95 ? 6.445 0.376 -14.602 1 93.25 95 ARG A CA 1
ATOM 722 C C . ARG A 1 95 ? 4.934 0.218 -14.539 1 93.25 95 ARG A C 1
ATOM 724 O O . ARG A 1 95 ? 4.199 0.919 -15.234 1 93.25 95 ARG A O 1
ATOM 731 N N . HIS A 1 96 ? 4.488 -0.613 -13.711 1 94.75 96 HIS A N 1
ATOM 732 C CA . HIS A 1 96 ? 3.064 -0.931 -13.688 1 94.75 96 HIS A CA 1
ATOM 733 C C . HIS A 1 96 ? 2.359 -0.212 -12.539 1 94.75 96 HIS A C 1
ATOM 735 O O . HIS A 1 96 ? 1.139 -0.308 -12.398 1 94.75 96 HIS A O 1
ATOM 741 N N . GLY A 1 97 ? 3.104 0.435 -11.656 1 93.5 97 GLY A N 1
ATOM 742 C CA . GLY A 1 97 ? 2.523 1.136 -10.523 1 93.5 97 GLY A CA 1
ATOM 743 C C . GLY A 1 97 ? 1.944 0.202 -9.477 1 93.5 97 GLY A C 1
ATOM 744 O O . GLY A 1 97 ? 0.861 0.453 -8.945 1 93.5 97 GLY A O 1
ATOM 745 N N . ILE A 1 98 ? 2.57 -0.931 -9.297 1 95.81 98 ILE A N 1
ATOM 746 C CA . ILE A 1 98 ? 2.09 -1.914 -8.336 1 95.81 98 ILE A CA 1
ATOM 747 C C . ILE A 1 98 ? 3.092 -2.049 -7.191 1 95.81 98 ILE A C 1
ATOM 749 O O . ILE A 1 98 ? 4.262 -1.687 -7.34 1 95.81 98 ILE A O 1
ATOM 753 N N . ARG A 1 99 ? 2.625 -2.609 -6.004 1 95.88 99 ARG A N 1
ATOM 754 C CA . ARG A 1 99 ? 3.463 -2.693 -4.809 1 95.88 99 ARG A CA 1
ATOM 755 C C . ARG A 1 99 ? 3.828 -4.141 -4.5 1 95.88 99 ARG A C 1
ATOM 757 O O . ARG A 1 99 ? 4.559 -4.41 -3.543 1 95.88 99 ARG A O 1
ATOM 764 N N . HIS A 1 100 ? 3.248 -5.055 -5.215 1 97.62 100 HIS A N 1
ATOM 765 C CA . HIS A 1 100 ? 3.514 -6.484 -5.074 1 97.62 100 HIS A CA 1
ATOM 766 C C . HIS A 1 100 ? 3.729 -7.141 -6.43 1 97.62 100 HIS A C 1
ATOM 768 O O . HIS A 1 100 ? 3.098 -6.758 -7.418 1 97.62 100 HIS A O 1
ATOM 774 N N . VAL A 1 101 ? 4.57 -8.109 -6.438 1 97.75 101 VAL A N 1
ATOM 775 C CA . VAL A 1 101 ? 4.754 -8.914 -7.641 1 97.75 101 VAL A CA 1
ATOM 776 C C . VAL A 1 101 ? 4.75 -10.391 -7.277 1 97.75 101 VAL A C 1
ATOM 778 O O . VAL A 1 101 ? 5.352 -10.797 -6.277 1 97.75 101 VAL A O 1
ATOM 781 N N . VAL A 1 102 ? 4.004 -11.141 -8.062 1 98.5 102 VAL A N 1
ATOM 782 C CA . VAL A 1 102 ? 4.031 -12.586 -7.926 1 98.5 102 VAL A CA 1
ATOM 783 C C . VAL A 1 102 ? 5.332 -13.141 -8.508 1 98.5 102 VAL A C 1
ATOM 785 O O . VAL A 1 102 ? 5.773 -12.703 -9.57 1 98.5 102 VAL A O 1
ATOM 788 N N . VAL A 1 103 ? 5.953 -14.047 -7.777 1 98.56 103 VAL A N 1
ATOM 789 C CA . VAL A 1 103 ? 7.137 -14.75 -8.258 1 98.56 103 VAL A CA 1
ATOM 790 C C . VAL A 1 103 ? 6.762 -16.188 -8.648 1 98.56 103 VAL A C 1
ATOM 792 O O . VAL A 1 103 ? 6.105 -16.891 -7.875 1 98.56 103 VAL A O 1
ATOM 795 N N . THR A 1 104 ? 7.137 -16.562 -9.82 1 98 104 THR A N 1
ATOM 796 C CA . THR A 1 104 ? 6.898 -17.938 -10.281 1 98 104 THR A CA 1
ATOM 797 C C . THR A 1 104 ? 8.219 -18.656 -10.531 1 98 104 THR A C 1
ATOM 799 O O . THR A 1 104 ? 9.273 -18.016 -10.617 1 98 104 THR A O 1
ATOM 802 N N . ARG A 1 105 ? 8.188 -19.891 -10.461 1 97.56 105 ARG A N 1
ATOM 803 C CA . ARG A 1 105 ? 9.273 -20.781 -10.883 1 97.56 105 ARG A CA 1
ATOM 804 C C . ARG A 1 105 ? 8.773 -21.812 -11.883 1 97.56 105 ARG A C 1
ATOM 806 O O . ARG A 1 105 ? 7.973 -22.688 -11.531 1 97.56 105 ARG A O 1
ATOM 813 N N . GLY A 1 106 ? 9.289 -21.656 -13.164 1 96.06 106 GLY A N 1
ATOM 814 C CA . GLY A 1 106 ? 8.781 -22.547 -14.195 1 96.06 106 GLY A CA 1
ATOM 815 C C . GLY A 1 106 ? 7.293 -22.406 -14.43 1 96.06 106 GLY A C 1
ATOM 816 O O . GLY A 1 106 ? 6.59 -23.406 -14.633 1 96.06 106 GLY A O 1
ATOM 817 N N . GLY A 1 107 ? 6.789 -21.203 -14.18 1 94.06 107 GLY A N 1
ATOM 818 C CA . GLY A 1 107 ? 5.387 -20.906 -14.422 1 94.06 107 GLY A CA 1
ATOM 819 C C . GLY A 1 107 ? 4.488 -21.25 -13.25 1 94.06 107 GLY A C 1
ATOM 820 O O . GLY A 1 107 ? 3.283 -21 -13.289 1 94.06 107 GLY A O 1
ATOM 821 N N . ARG A 1 108 ? 5.137 -21.797 -12.258 1 96.44 108 ARG A N 1
ATOM 822 C CA . ARG A 1 108 ? 4.379 -22.188 -11.07 1 96.44 108 ARG A CA 1
ATOM 823 C C . ARG A 1 108 ? 4.562 -21.172 -9.945 1 96.44 108 ARG A C 1
ATOM 825 O O . ARG A 1 108 ? 5.641 -20.594 -9.797 1 96.44 108 ARG A O 1
ATOM 832 N N . LEU A 1 109 ? 3.484 -21.062 -9.133 1 97.75 109 LEU A N 1
ATOM 833 C CA . LEU A 1 109 ? 3.541 -20.109 -8.031 1 97.75 109 LEU A CA 1
ATOM 834 C C . LEU A 1 109 ? 4.699 -20.438 -7.094 1 97.75 109 LEU A C 1
ATOM 836 O O . LEU A 1 109 ? 4.812 -21.562 -6.609 1 97.75 109 LEU A O 1
ATOM 840 N N . TYR A 1 110 ? 5.574 -19.531 -6.84 1 98.06 110 TYR A N 1
ATOM 841 C CA . TYR A 1 110 ? 6.742 -19.703 -5.988 1 98.06 110 TYR A CA 1
ATOM 842 C C . TYR A 1 110 ? 6.637 -18.844 -4.73 1 98.06 110 TYR A C 1
ATOM 844 O O . TYR A 1 110 ? 6.844 -19.344 -3.619 1 98.06 110 TYR A O 1
ATOM 852 N N . GLY A 1 111 ? 6.273 -17.531 -4.941 1 98.25 111 GLY A N 1
ATOM 853 C CA . GLY A 1 111 ? 6.207 -16.594 -3.83 1 98.25 111 GLY A CA 1
ATOM 854 C C . GLY A 1 111 ? 5.652 -15.234 -4.223 1 98.25 111 GLY A C 1
ATOM 855 O O . GLY A 1 111 ? 5.078 -15.086 -5.301 1 98.25 111 GLY A O 1
ATOM 856 N N . VAL A 1 112 ? 5.758 -14.266 -3.289 1 98.5 112 VAL A N 1
ATOM 857 C CA . VAL A 1 112 ? 5.371 -12.883 -3.539 1 98.5 112 VAL A CA 1
ATOM 858 C C . VAL A 1 112 ? 6.43 -11.938 -2.975 1 98.5 112 VAL A C 1
ATOM 860 O O . VAL A 1 112 ? 7.012 -12.211 -1.922 1 98.5 112 VAL A O 1
ATOM 863 N N . ILE A 1 113 ? 6.742 -10.891 -3.65 1 97.94 113 ILE A N 1
ATOM 864 C CA . ILE A 1 113 ? 7.609 -9.828 -3.16 1 97.94 113 ILE A CA 1
ATOM 865 C C . ILE A 1 113 ? 6.82 -8.523 -3.041 1 97.94 113 ILE A C 1
ATOM 867 O O . ILE A 1 113 ? 6.133 -8.125 -3.982 1 97.94 113 ILE A O 1
ATOM 871 N N . SER A 1 114 ? 6.797 -7.941 -1.9 1 96.88 114 SER A N 1
ATOM 872 C CA . SER A 1 114 ? 6.203 -6.625 -1.71 1 96.88 114 SER A CA 1
ATOM 873 C C . SER A 1 114 ? 7.266 -5.531 -1.744 1 96.88 114 SER A C 1
ATOM 875 O O . SER A 1 114 ? 8.453 -5.801 -1.548 1 96.88 114 SER A O 1
ATOM 877 N N . ILE A 1 115 ? 6.84 -4.34 -2.012 1 94.25 115 ILE A N 1
ATOM 878 C CA . ILE A 1 115 ? 7.73 -3.186 -2.012 1 94.25 115 ILE A CA 1
ATOM 879 C C . ILE A 1 115 ? 8.367 -3.025 -0.633 1 94.25 115 ILE A C 1
ATOM 881 O O . ILE A 1 115 ? 9.523 -2.605 -0.52 1 94.25 115 ILE A O 1
ATOM 885 N N . ARG A 1 116 ? 7.645 -3.4 0.391 1 92.69 116 ARG A N 1
ATOM 886 C CA . ARG A 1 116 ? 8.195 -3.354 1.743 1 92.69 116 ARG A CA 1
ATOM 887 C C . ARG A 1 116 ? 9.344 -4.336 1.903 1 92.69 116 ARG A C 1
ATOM 889 O O . ARG A 1 116 ? 10.328 -4.039 2.588 1 92.69 116 ARG A O 1
ATOM 896 N N . ASP A 1 117 ? 9.203 -5.473 1.356 1 92.19 117 ASP A N 1
ATOM 897 C CA . ASP A 1 117 ? 10.273 -6.465 1.408 1 92.19 117 ASP A CA 1
ATOM 898 C C . ASP A 1 117 ? 11.57 -5.906 0.829 1 92.19 117 ASP A C 1
ATOM 900 O O . ASP A 1 117 ? 12.656 -6.18 1.345 1 92.19 117 ASP A O 1
ATOM 904 N N . LEU A 1 118 ? 11.438 -5.141 -0.255 1 90.5 118 LEU A N 1
ATOM 905 C CA . LEU A 1 118 ? 12.609 -4.574 -0.914 1 90.5 118 LEU A CA 1
ATOM 906 C C . LEU A 1 118 ? 13.258 -3.506 -0.043 1 90.5 118 LEU A C 1
ATOM 908 O O . LEU A 1 118 ? 14.492 -3.414 0.023 1 90.5 118 LEU A O 1
ATOM 912 N N . LEU A 1 119 ? 12.438 -2.766 0.624 1 86.94 119 LEU A N 1
ATOM 913 C CA . LEU A 1 119 ? 12.953 -1.678 1.449 1 86.94 119 LEU A CA 1
ATOM 914 C C . LEU A 1 119 ? 13.523 -2.213 2.758 1 86.94 119 LEU A C 1
ATOM 916 O O . LEU A 1 119 ? 14.383 -1.576 3.369 1 86.94 119 LEU A O 1
ATOM 920 N N . ALA A 1 120 ? 13.047 -3.393 3.225 1 83.94 120 ALA A N 1
ATOM 921 C CA . ALA A 1 120 ? 13.43 -3.939 4.523 1 83.94 120 ALA A CA 1
ATOM 922 C C . ALA A 1 120 ? 14.734 -4.727 4.422 1 83.94 120 ALA A C 1
ATOM 924 O O . ALA A 1 120 ? 15.266 -5.195 5.43 1 83.94 120 ALA A O 1
ATOM 925 N N . GLU A 1 121 ? 15.203 -4.891 3.277 1 81.38 121 GLU A N 1
ATOM 926 C CA . GLU A 1 121 ? 16.406 -5.707 3.092 1 81.38 121 GLU A CA 1
ATOM 927 C C . GLU A 1 121 ? 17.562 -4.867 2.578 1 81.38 121 GLU A C 1
ATOM 929 O O . GLU A 1 121 ? 17.531 -4.352 1.46 1 81.38 121 GLU A O 1
ATOM 934 N N . ARG A 1 122 ? 18.594 -4.855 3.391 1 79.88 122 ARG A N 1
ATOM 935 C CA . ARG A 1 122 ? 19.781 -4.082 3.051 1 79.88 122 ARG A CA 1
ATOM 936 C C . ARG A 1 122 ? 20.328 -4.492 1.686 1 79.88 122 ARG A C 1
ATOM 938 O O . ARG A 1 122 ? 20.703 -3.637 0.88 1 79.88 122 ARG A O 1
ATOM 945 N N . ALA A 1 123 ? 20.453 -5.781 1.528 1 83.31 123 ALA A N 1
ATOM 946 C CA . ALA A 1 123 ? 20.984 -6.289 0.268 1 83.31 123 ALA A CA 1
ATOM 947 C C . ALA A 1 123 ? 20.156 -5.793 -0.917 1 83.31 123 ALA A C 1
ATOM 949 O O . ALA A 1 123 ? 20.719 -5.453 -1.966 1 83.31 123 ALA A O 1
ATOM 950 N N . ALA A 1 124 ? 18.891 -5.742 -0.771 1 87.25 124 ALA A N 1
ATOM 951 C CA . ALA A 1 124 ? 18.031 -5.238 -1.832 1 87.25 124 ALA A CA 1
ATOM 952 C C . ALA A 1 124 ? 18.266 -3.75 -2.068 1 87.25 124 ALA A C 1
ATOM 954 O O . ALA A 1 124 ? 18.375 -3.309 -3.213 1 87.25 124 ALA A O 1
ATOM 955 N N . LEU A 1 125 ? 18.344 -3.018 -1.006 1 83.44 125 LEU A N 1
ATOM 956 C CA . LEU A 1 125 ? 18.547 -1.577 -1.112 1 83.44 125 LEU A CA 1
ATOM 957 C C . LEU A 1 125 ? 19.844 -1.267 -1.85 1 83.44 125 LEU A C 1
ATOM 959 O O . LEU A 1 125 ? 19.891 -0.38 -2.705 1 83.44 125 LEU A O 1
ATOM 963 N N . LYS A 1 126 ? 20.859 -1.987 -1.531 1 83.75 126 LYS A N 1
ATOM 964 C CA . LYS A 1 126 ? 22.156 -1.786 -2.18 1 83.75 126 LYS A CA 1
ATOM 965 C C . LYS A 1 126 ? 22.062 -2.086 -3.674 1 83.75 126 LYS A C 1
ATOM 967 O O . LYS A 1 126 ? 22.562 -1.309 -4.496 1 83.75 126 LYS A O 1
ATOM 972 N N . THR A 1 127 ? 21.5 -3.166 -3.965 1 86.06 127 THR A N 1
ATOM 973 C CA . THR A 1 127 ? 21.344 -3.561 -5.363 1 86.06 127 THR A CA 1
ATOM 974 C C . THR A 1 127 ? 20.5 -2.553 -6.125 1 86.06 127 THR A C 1
ATOM 976 O O . THR A 1 127 ? 20.828 -2.18 -7.254 1 86.06 127 THR A O 1
ATOM 979 N N . LEU A 1 128 ? 19.438 -2.066 -5.562 1 86.75 128 LEU A N 1
ATOM 980 C CA . LEU A 1 128 ? 18.531 -1.125 -6.223 1 86.75 128 LEU A CA 1
ATOM 981 C C . LEU A 1 128 ? 19.219 0.214 -6.453 1 86.75 128 LEU A C 1
ATOM 983 O O . LEU A 1 128 ? 19.047 0.833 -7.508 1 86.75 128 LEU A O 1
ATOM 987 N N . ALA A 1 129 ? 19.984 0.619 -5.461 1 85 129 ALA A N 1
ATOM 988 C CA . ALA A 1 129 ? 20.719 1.869 -5.613 1 85 129 ALA A CA 1
ATOM 989 C C . ALA A 1 129 ? 21.719 1.78 -6.766 1 85 129 ALA A C 1
ATOM 991 O O . ALA A 1 129 ? 21.922 2.756 -7.492 1 85 129 ALA A O 1
ATOM 992 N N . GLU A 1 130 ? 22.297 0.632 -6.957 1 86.69 130 GLU A N 1
ATOM 993 C CA . GLU A 1 130 ? 23.297 0.418 -8.008 1 86.69 130 GLU A CA 1
ATOM 994 C C . GLU A 1 130 ? 22.641 0.358 -9.383 1 86.69 130 GLU A C 1
ATOM 996 O O . GLU A 1 130 ? 23.281 0.662 -10.391 1 86.69 130 GLU A O 1
ATOM 1001 N N . HIS A 1 131 ? 21.406 -0.001 -9.414 1 85.12 131 HIS A N 1
ATOM 1002 C CA . HIS A 1 131 ? 20.734 -0.197 -10.688 1 85.12 131 HIS A CA 1
ATOM 1003 C C . HIS A 1 131 ? 19.641 0.854 -10.898 1 85.12 131 HIS A C 1
ATOM 1005 O O . HIS A 1 131 ? 18.719 0.649 -11.688 1 85.12 131 HIS A O 1
ATOM 1011 N N . ALA A 1 132 ? 19.656 1.969 -10.156 1 81.31 132 ALA A N 1
ATOM 1012 C CA . ALA A 1 132 ? 18.641 3.021 -10.172 1 81.31 132 ALA A CA 1
ATOM 1013 C C . ALA A 1 132 ? 18.438 3.564 -11.586 1 81.31 132 ALA A C 1
ATOM 1015 O O . ALA A 1 132 ? 17.328 3.879 -11.984 1 81.31 132 ALA A O 1
ATOM 1016 N N . ARG A 1 133 ? 19.516 3.619 -12.398 1 78.31 133 ARG A N 1
ATOM 1017 C CA . ARG A 1 133 ? 19.438 4.133 -13.766 1 78.31 133 ARG A CA 1
ATOM 1018 C C . ARG A 1 133 ? 18.594 3.213 -14.648 1 78.31 133 ARG A C 1
ATOM 1020 O O . ARG A 1 133 ? 18 3.662 -15.625 1 78.31 133 ARG A O 1
ATOM 1027 N N . GLU A 1 134 ? 18.625 1.948 -14.273 1 77.94 134 GLU A N 1
ATOM 1028 C CA . GLU A 1 134 ? 17.875 0.959 -15.047 1 77.94 134 GLU A CA 1
ATOM 1029 C C . GLU A 1 134 ? 16.406 0.968 -14.672 1 77.94 134 GLU A C 1
ATOM 1031 O O . GLU A 1 134 ? 15.562 0.497 -15.438 1 77.94 134 GLU A O 1
ATOM 1036 N N . ILE A 1 135 ? 16.203 1.374 -13.547 1 78.5 135 ILE A N 1
ATOM 1037 C CA . ILE A 1 135 ? 14.852 1.286 -12.992 1 78.5 135 ILE A CA 1
ATOM 1038 C C . ILE A 1 135 ? 14.094 2.582 -13.273 1 78.5 135 ILE A C 1
ATOM 1040 O O . ILE A 1 135 ? 12.93 2.553 -13.664 1 78.5 135 ILE A O 1
ATOM 1044 N N . PHE A 1 136 ? 14.688 3.783 -13.133 1 73.62 136 PHE A N 1
ATOM 1045 C CA . PHE A 1 136 ? 14.055 5.094 -13.203 1 73.62 136 PHE A CA 1
ATOM 1046 C C . PHE A 1 136 ? 14.508 5.848 -14.453 1 73.62 136 PHE A C 1
ATOM 1048 O O . PHE A 1 136 ? 15.609 5.609 -14.953 1 73.62 136 PHE A O 1
ATOM 1055 N N . MET B 1 1 ? 19.891 14.617 2.578 1 91.12 1 MET B N 1
ATOM 1056 C CA . MET B 1 1 ? 18.547 14.852 2.053 1 91.12 1 MET B CA 1
ATOM 1057 C C . MET B 1 1 ? 17.516 14.797 3.168 1 91.12 1 MET B C 1
ATOM 1059 O O . MET B 1 1 ? 17.656 14.031 4.121 1 91.12 1 MET B O 1
ATOM 1063 N N . LEU B 1 2 ? 16.531 15.734 3.033 1 96.12 2 LEU B N 1
ATOM 1064 C CA . LEU B 1 2 ? 15.562 15.883 4.109 1 96.12 2 LEU B CA 1
ATOM 1065 C C . LEU B 1 2 ? 14.188 15.391 3.67 1 96.12 2 LEU B C 1
ATOM 1067 O O . LEU B 1 2 ? 13.953 15.164 2.479 1 96.12 2 LEU B O 1
ATOM 1071 N N . ALA B 1 3 ? 13.32 15.156 4.695 1 97.31 3 ALA B N 1
ATOM 1072 C CA . ALA B 1 3 ? 11.961 14.688 4.434 1 97.31 3 ALA B CA 1
ATOM 1073 C C . ALA B 1 3 ? 11.234 15.617 3.459 1 97.31 3 ALA B C 1
ATOM 1075 O O . ALA B 1 3 ? 10.547 15.156 2.545 1 97.31 3 ALA B O 1
ATOM 1076 N N . ARG B 1 4 ? 11.422 16.922 3.588 1 97.06 4 ARG B N 1
ATOM 1077 C CA . ARG B 1 4 ? 10.734 17.891 2.754 1 97.06 4 ARG B CA 1
ATOM 1078 C C . ARG B 1 4 ? 11.086 17.703 1.283 1 97.06 4 ARG B C 1
ATOM 1080 O O . ARG B 1 4 ? 10.289 18.016 0.4 1 97.06 4 ARG B O 1
ATOM 1087 N N . ASP B 1 5 ? 12.266 17.203 0.946 1 95.94 5 ASP B N 1
ATOM 1088 C CA . ASP B 1 5 ? 12.742 17.031 -0.426 1 95.94 5 ASP B CA 1
ATOM 1089 C C . ASP B 1 5 ? 11.93 15.961 -1.155 1 95.94 5 ASP B C 1
ATOM 1091 O O . ASP B 1 5 ? 11.922 15.914 -2.387 1 95.94 5 ASP B O 1
ATOM 1095 N N . PHE B 1 6 ? 11.188 15.062 -0.374 1 95.56 6 PHE B N 1
ATOM 1096 C CA . PHE B 1 6 ? 10.484 13.93 -0.968 1 95.56 6 PHE B CA 1
ATOM 1097 C C . PHE B 1 6 ? 8.984 14.031 -0.717 1 95.56 6 PHE B C 1
ATOM 1099 O O . PHE B 1 6 ? 8.211 13.234 -1.243 1 95.56 6 PHE B O 1
ATOM 1106 N N . ALA B 1 7 ? 8.648 14.984 0.14 1 97.5 7 ALA B N 1
ATOM 1107 C CA . ALA B 1 7 ? 7.242 15.117 0.515 1 97.5 7 ALA B CA 1
ATOM 1108 C C . ALA B 1 7 ? 6.402 15.602 -0.667 1 97.5 7 ALA B C 1
ATOM 1110 O O . ALA B 1 7 ? 6.707 16.625 -1.277 1 97.5 7 ALA B O 1
ATOM 1111 N N . LYS B 1 8 ? 5.391 14.797 -0.941 1 97.44 8 LYS B N 1
ATOM 1112 C CA . LYS B 1 8 ? 4.512 15.164 -2.051 1 97.44 8 LYS B CA 1
ATOM 1113 C C . LYS B 1 8 ? 3.439 16.156 -1.603 1 97.44 8 LYS B C 1
ATOM 1115 O O . LYS B 1 8 ? 2.887 16.016 -0.507 1 97.44 8 LYS B O 1
ATOM 1120 N N . ARG B 1 9 ? 3.229 17.156 -2.389 1 96.5 9 ARG B N 1
ATOM 1121 C CA . ARG B 1 9 ? 2.221 18.203 -2.232 1 96.5 9 ARG B CA 1
ATOM 1122 C C . ARG B 1 9 ? 1.496 18.469 -3.549 1 96.5 9 ARG B C 1
ATOM 1124 O O . ARG B 1 9 ? 2.053 18.234 -4.625 1 96.5 9 ARG B O 1
ATOM 1131 N N . PRO B 1 10 ? 0.274 19.109 -3.598 1 96.12 10 PRO B N 1
ATOM 1132 C CA . PRO B 1 10 ? -0.592 19.297 -2.434 1 96.12 10 PRO B CA 1
ATOM 1133 C C . PRO B 1 10 ? -1.099 17.984 -1.844 1 96.12 10 PRO B C 1
ATOM 1135 O O . PRO B 1 10 ? -1.158 16.984 -2.545 1 96.12 10 PRO B O 1
ATOM 1138 N N . VAL B 1 11 ? -1.434 17.969 -0.608 1 97.75 11 VAL B N 1
ATOM 1139 C CA . VAL B 1 11 ? -1.885 16.797 0.118 1 97.75 11 VAL B CA 1
ATOM 1140 C C . VAL B 1 11 ? -3.387 16.594 -0.085 1 97.75 11 VAL B C 1
ATOM 1142 O O . VAL B 1 11 ? -4.152 17.562 -0.024 1 97.75 11 VAL B O 1
ATOM 1145 N N . VAL B 1 12 ? -3.795 15.398 -0.351 1 98.12 12 VAL B N 1
ATOM 1146 C CA . VAL B 1 12 ? -5.215 15.07 -0.422 1 98.12 12 VAL B CA 1
ATOM 1147 C C . VAL B 1 12 ? -5.777 14.906 0.987 1 98.12 12 VAL B C 1
ATOM 1149 O O . VAL B 1 12 ? -5.293 14.07 1.76 1 98.12 12 VAL B O 1
ATOM 1152 N N . THR B 1 13 ? -6.723 15.672 1.296 1 98.56 13 THR B N 1
ATOM 1153 C CA . THR B 1 13 ? -7.273 15.672 2.648 1 98.56 13 THR B CA 1
ATOM 1154 C C . THR B 1 13 ? -8.781 15.422 2.619 1 98.56 13 THR B C 1
ATOM 1156 O O . THR B 1 13 ? -9.406 15.492 1.561 1 98.56 13 THR B O 1
ATOM 1159 N N . SER B 1 14 ? -9.32 15.055 3.674 1 98.62 14 SER B N 1
ATOM 1160 C CA . SER B 1 14 ? -10.75 14.977 3.969 1 98.62 14 SER B CA 1
ATOM 1161 C C . SER B 1 14 ? -11.039 15.344 5.422 1 98.62 14 SER B C 1
ATOM 1163 O O . SER B 1 14 ? -10.148 15.82 6.133 1 98.62 14 SER B O 1
ATOM 1165 N N . THR B 1 15 ? -12.242 15.258 5.836 1 98.56 15 THR B N 1
ATOM 1166 C CA . THR B 1 15 ? -12.641 15.609 7.191 1 98.56 15 THR B CA 1
ATOM 1167 C C . THR B 1 15 ? -13.211 14.391 7.918 1 98.56 15 THR B C 1
ATOM 1169 O O . THR B 1 15 ? -13.578 13.398 7.289 1 98.56 15 THR B O 1
ATOM 1172 N N . PRO B 1 16 ? -13.25 14.453 9.273 1 98.38 16 PRO B N 1
ATOM 1173 C CA . PRO B 1 16 ? -13.633 13.281 10.062 1 98.38 16 PRO B CA 1
ATOM 1174 C C . PRO B 1 16 ? -15.039 12.789 9.742 1 98.38 16 PRO B C 1
ATOM 1176 O O . PRO B 1 16 ? -15.344 11.602 9.93 1 98.38 16 PRO B O 1
ATOM 1179 N N . ASP B 1 17 ? -15.852 13.609 9.219 1 98.19 17 ASP B N 1
ATOM 1180 C CA . ASP B 1 17 ? -17.266 13.273 9.023 1 98.19 17 ASP B CA 1
ATOM 1181 C C . ASP B 1 17 ? -17.484 12.625 7.656 1 98.19 17 ASP B C 1
ATOM 1183 O O . ASP B 1 17 ? -18.562 12.102 7.383 1 98.19 17 ASP B O 1
ATOM 1187 N N . ALA B 1 18 ? -16.5 12.719 6.77 1 98.62 18 ALA B N 1
ATOM 1188 C CA . ALA B 1 18 ? -16.641 12.031 5.488 1 98.62 18 ALA B CA 1
ATOM 1189 C C . ALA B 1 18 ? -16.922 10.547 5.695 1 98.62 18 ALA B C 1
ATOM 1191 O O . ALA B 1 18 ? -16.469 9.953 6.68 1 98.62 18 ALA B O 1
ATOM 1192 N N . SER B 1 19 ? -17.641 9.891 4.824 1 98.88 19 SER B N 1
ATOM 1193 C CA . SER B 1 19 ? -17.922 8.469 4.961 1 98.88 19 SER B CA 1
ATOM 1194 C C . SER B 1 19 ? -16.734 7.625 4.512 1 98.88 19 SER B C 1
ATOM 1196 O O . SER B 1 19 ? -15.891 8.086 3.74 1 98.88 19 SER B O 1
ATOM 1198 N N . ILE B 1 20 ? -16.672 6.438 4.977 1 98.81 20 ILE B N 1
ATOM 1199 C CA . ILE B 1 20 ? -15.648 5.48 4.586 1 98.81 20 ILE B CA 1
ATOM 1200 C C . ILE B 1 20 ? -15.641 5.32 3.068 1 98.81 20 ILE B C 1
ATOM 1202 O O . ILE B 1 20 ? -14.578 5.336 2.439 1 98.81 20 ILE B O 1
ATOM 1206 N N . ARG B 1 21 ? -16.797 5.273 2.459 1 98.88 21 ARG B N 1
ATOM 1207 C CA . ARG B 1 21 ? -16.906 5.098 1.015 1 98.88 21 ARG B CA 1
ATOM 1208 C C . ARG B 1 21 ? -16.391 6.324 0.272 1 98.88 21 ARG B C 1
ATOM 1210 O O . ARG B 1 21 ? -15.742 6.191 -0.767 1 98.88 21 ARG B O 1
ATOM 1217 N N . GLU B 1 22 ? -16.719 7.477 0.771 1 98.88 22 GLU B N 1
ATOM 1218 C CA . GLU B 1 22 ? -16.219 8.695 0.145 1 98.88 22 GLU B CA 1
ATOM 1219 C C . GLU B 1 22 ? -14.695 8.727 0.125 1 98.88 22 GLU B C 1
ATOM 1221 O O . GLU B 1 22 ? -14.094 9.109 -0.876 1 98.88 22 GLU B O 1
ATOM 1226 N N . VAL B 1 23 ? -14.117 8.336 1.214 1 98.88 23 VAL B N 1
ATOM 1227 C CA . VAL B 1 23 ? -12.656 8.328 1.295 1 98.88 23 VAL B CA 1
ATOM 1228 C C . VAL B 1 23 ? -12.094 7.27 0.355 1 98.88 23 VAL B C 1
ATOM 1230 O O . VAL B 1 23 ? -11.094 7.508 -0.326 1 98.88 23 VAL B O 1
ATOM 1233 N N . ALA B 1 24 ? -12.727 6.113 0.283 1 98.88 24 ALA B N 1
ATOM 1234 C CA . ALA B 1 24 ? -12.32 5.098 -0.684 1 98.88 24 ALA B CA 1
ATOM 1235 C C . ALA B 1 24 ? -12.398 5.633 -2.109 1 98.88 24 ALA B C 1
ATOM 1237 O O . ALA B 1 24 ? -11.531 5.348 -2.938 1 98.88 24 ALA B O 1
ATOM 1238 N N . SER B 1 25 ? -13.406 6.414 -2.367 1 98.88 25 SER B N 1
ATOM 1239 C CA . SER B 1 25 ? -13.586 7.008 -3.689 1 98.88 25 SER B CA 1
ATOM 1240 C C . SER B 1 25 ? -12.461 7.988 -4.008 1 98.88 25 SER B C 1
ATOM 1242 O O . SER B 1 25 ? -11.969 8.031 -5.137 1 98.88 25 SER B O 1
ATOM 1244 N N . ILE B 1 26 ? -12.117 8.758 -3.039 1 98.88 26 ILE B N 1
ATOM 1245 C CA . ILE B 1 26 ? -11 9.68 -3.203 1 98.88 26 ILE B CA 1
ATOM 1246 C C . ILE B 1 26 ? -9.727 8.891 -3.527 1 98.88 26 ILE B C 1
ATOM 1248 O O . ILE B 1 26 ? -9.016 9.227 -4.477 1 98.88 26 ILE B O 1
ATOM 1252 N N . MET B 1 27 ? -9.469 7.805 -2.736 1 98.69 27 MET B N 1
ATOM 1253 C CA . MET B 1 27 ? -8.273 6.988 -2.945 1 98.69 27 MET B CA 1
ATOM 1254 C C . MET B 1 27 ? -8.266 6.395 -4.352 1 98.69 27 MET B C 1
ATOM 1256 O O . MET B 1 27 ? -7.238 6.414 -5.027 1 98.69 27 MET B O 1
ATOM 1260 N N . SER B 1 28 ? -9.406 5.891 -4.734 1 98.44 28 SER B N 1
ATOM 1261 C CA . SER B 1 28 ? -9.516 5.242 -6.039 1 98.44 28 SER B CA 1
ATOM 1262 C C . SER B 1 28 ? -9.312 6.246 -7.172 1 98.44 28 SER B C 1
ATOM 1264 O O . SER B 1 28 ? -8.539 5.992 -8.102 1 98.44 28 SER B O 1
ATOM 1266 N N . SER B 1 29 ? -9.93 7.387 -7.113 1 98.25 29 SER B N 1
ATOM 1267 C CA . SER B 1 29 ? -9.883 8.391 -8.172 1 98.25 29 SER B CA 1
ATOM 1268 C C . SER B 1 29 ? -8.5 9.023 -8.281 1 98.25 29 SER B C 1
ATOM 1270 O O . SER B 1 29 ? -8.016 9.273 -9.383 1 98.25 29 SER B O 1
ATOM 1272 N N . ARG B 1 30 ? -7.855 9.219 -7.176 1 97.81 30 ARG B N 1
ATOM 1273 C CA . ARG B 1 30 ? -6.574 9.906 -7.156 1 97.81 30 ARG B CA 1
ATOM 1274 C C . ARG B 1 30 ? -5.414 8.922 -7.199 1 97.81 30 ARG B C 1
ATOM 1276 O O . ARG B 1 30 ? -4.254 9.32 -7.312 1 97.81 30 ARG B O 1
ATOM 1283 N N . ARG B 1 31 ? -5.723 7.648 -7.023 1 96.69 31 ARG B N 1
ATOM 1284 C CA . ARG B 1 31 ? -4.73 6.582 -7.027 1 96.69 31 ARG B CA 1
ATOM 1285 C C . ARG B 1 31 ? -3.713 6.773 -5.906 1 96.69 31 ARG B C 1
ATOM 1287 O O . ARG B 1 31 ? -2.504 6.719 -6.137 1 96.69 31 ARG B O 1
ATOM 1294 N N . ILE B 1 32 ? -4.27 6.996 -4.734 1 97.5 32 ILE B N 1
ATOM 1295 C CA . ILE B 1 32 ? -3.439 7.148 -3.543 1 97.5 32 ILE B CA 1
ATOM 1296 C C . ILE B 1 32 ? -3.9 6.172 -2.463 1 97.5 32 ILE B C 1
ATOM 1298 O O . ILE B 1 32 ? -5.031 5.68 -2.506 1 97.5 32 ILE B O 1
ATOM 1302 N N . GLY B 1 33 ? -3.021 5.844 -1.505 1 97.88 33 GLY B N 1
ATOM 1303 C CA . GLY B 1 33 ? -3.334 4.84 -0.5 1 97.88 33 GLY B CA 1
ATOM 1304 C C . GLY B 1 33 ? -3.531 5.426 0.885 1 97.88 33 GLY B C 1
ATOM 1305 O O . GLY B 1 33 ? -3.689 4.688 1.859 1 97.88 33 GLY B O 1
ATOM 1306 N N . LEU B 1 34 ? -3.479 6.738 0.951 1 98.5 34 LEU B N 1
ATOM 1307 C CA . LEU B 1 34 ? -3.672 7.434 2.219 1 98.5 34 LEU B CA 1
ATOM 1308 C C . LEU B 1 34 ? -4.395 8.758 2.008 1 98.5 34 LEU B C 1
ATOM 1310 O O . LEU B 1 34 ? -4.074 9.5 1.075 1 98.5 34 LEU B O 1
ATOM 1314 N N . VAL B 1 35 ? -5.348 9.031 2.822 1 98.81 35 VAL B N 1
ATOM 1315 C CA . VAL B 1 35 ? -5.984 10.344 2.908 1 98.81 35 VAL B CA 1
ATOM 1316 C C . VAL B 1 35 ? -5.77 10.93 4.301 1 98.81 35 VAL B C 1
ATOM 1318 O O . VAL B 1 35 ? -6.004 10.266 5.309 1 98.81 35 VAL B O 1
ATOM 1321 N N . VAL B 1 36 ? -5.277 12.133 4.32 1 98.81 36 VAL B N 1
ATOM 1322 C CA . VAL B 1 36 ? -5.062 12.82 5.59 1 98.81 36 VAL B CA 1
ATOM 1323 C C . VAL B 1 36 ? -6.367 13.461 6.059 1 98.81 36 VAL B C 1
ATOM 1325 O O . VAL B 1 36 ? -7.035 14.156 5.285 1 98.81 36 VAL B O 1
ATOM 1328 N N . ILE B 1 37 ? -6.715 13.164 7.25 1 98.88 37 ILE B N 1
ATOM 1329 C CA . ILE B 1 37 ? -7.918 13.742 7.844 1 98.88 37 ILE B CA 1
ATOM 1330 C C . ILE B 1 37 ? -7.543 14.977 8.656 1 98.88 37 ILE B C 1
ATOM 1332 O O . ILE B 1 37 ? -6.719 14.906 9.57 1 98.88 37 ILE B O 1
ATOM 1336 N N . VAL B 1 38 ? -8.109 16.094 8.312 1 98.5 38 VAL B N 1
ATOM 1337 C CA . VAL B 1 38 ? -7.754 17.359 8.938 1 98.5 38 VAL B CA 1
ATOM 1338 C C . VAL B 1 38 ? -8.969 17.938 9.656 1 98.5 38 VAL B C 1
ATOM 1340 O O . VAL B 1 38 ? -10.102 17.531 9.391 1 98.5 38 VAL B O 1
ATOM 1343 N N . ASP B 1 39 ? -8.641 18.797 10.57 1 96.62 39 ASP B N 1
ATOM 1344 C CA . ASP B 1 39 ? -9.703 19.5 11.281 1 96.62 39 ASP B CA 1
ATOM 1345 C C . ASP B 1 39 ? -10.57 20.312 10.32 1 96.62 39 ASP B C 1
ATOM 1347 O O . ASP B 1 39 ? -10.055 20.969 9.414 1 96.62 39 ASP B O 1
ATOM 1351 N N . ARG B 1 40 ? -11.82 20.391 10.516 1 93.69 40 ARG B N 1
ATOM 1352 C CA . ARG B 1 40 ? -12.766 21.047 9.617 1 93.69 40 ARG B CA 1
ATOM 1353 C C . ARG B 1 40 ? -12.484 22.547 9.531 1 93.69 40 ARG B C 1
ATOM 1355 O O . ARG B 1 40 ? -12.609 23.141 8.461 1 93.69 40 ARG B O 1
ATOM 1362 N N . ARG B 1 41 ? -12.125 23.078 10.594 1 95.19 41 ARG B N 1
ATOM 1363 C CA . ARG B 1 41 ? -11.969 24.531 10.688 1 95.19 41 ARG B CA 1
ATOM 1364 C C . ARG B 1 41 ? -10.516 24.938 10.461 1 95.19 41 ARG B C 1
ATOM 1366 O O . ARG B 1 41 ? -10.219 26.109 10.281 1 95.19 41 ARG B O 1
ATOM 1373 N N . ASN B 1 42 ? -9.617 24 10.5 1 94.81 42 ASN B N 1
ATOM 1374 C CA . ASN B 1 42 ? -8.195 24.25 10.328 1 94.81 42 ASN B CA 1
ATOM 1375 C C . ASN B 1 42 ? -7.531 23.141 9.5 1 94.81 42 ASN B C 1
ATOM 1377 O O . ASN B 1 42 ? -7.004 22.172 10.047 1 94.81 42 ASN B O 1
ATOM 1381 N N . PRO B 1 43 ? -7.48 23.406 8.234 1 92.5 43 PRO B N 1
ATOM 1382 C CA . PRO B 1 43 ? -6.973 22.359 7.336 1 92.5 43 PRO B CA 1
ATOM 1383 C C . PRO B 1 43 ? -5.488 22.062 7.543 1 92.5 43 PRO B C 1
ATOM 1385 O O . PRO B 1 43 ? -4.969 21.078 7.023 1 92.5 43 PRO B O 1
ATOM 1388 N N . GLU B 1 44 ? -4.828 22.797 8.289 1 94.19 44 GLU B N 1
ATOM 1389 C CA . GLU B 1 44 ? -3.416 22.562 8.555 1 94.19 44 GLU B CA 1
ATOM 1390 C C . GLU B 1 44 ? -3.23 21.625 9.75 1 94.19 44 GLU B C 1
ATOM 1392 O O . GLU B 1 44 ? -2.129 21.125 9.992 1 94.19 44 GLU B O 1
ATOM 1397 N N . LEU B 1 45 ? -4.27 21.438 10.492 1 96 45 LEU B N 1
ATOM 1398 C CA . LEU B 1 45 ? -4.219 20.562 11.664 1 96 45 LEU B CA 1
ATOM 1399 C C . LEU B 1 45 ? -4.625 19.141 11.297 1 96 45 LEU B C 1
ATOM 1401 O O . LEU B 1 45 ? -5.797 18.875 11.023 1 96 45 LEU B O 1
ATOM 1405 N N . VAL B 1 46 ? -3.684 18.312 11.344 1 97.81 46 VAL B N 1
ATOM 1406 C CA . VAL B 1 46 ? -3.92 16.891 11.062 1 97.81 46 VAL B CA 1
ATOM 1407 C C . VAL B 1 46 ? -4.555 16.219 12.281 1 97.81 46 VAL B C 1
ATOM 1409 O O . VAL B 1 46 ? -3.984 16.25 13.375 1 97.81 46 VAL B O 1
ATOM 1412 N N . VAL B 1 47 ? -5.695 15.594 12.102 1 97.5 47 VAL B N 1
ATOM 1413 C CA . VAL B 1 47 ? -6.344 14.953 13.242 1 97.5 47 VAL B CA 1
ATOM 1414 C C . VAL B 1 47 ? -6.242 13.43 13.102 1 97.5 47 VAL B C 1
ATOM 1416 O O . VAL B 1 47 ? -6.5 12.695 14.055 1 97.5 47 VAL B O 1
ATOM 1419 N N . GLY B 1 48 ? -5.906 12.914 11.961 1 98.31 48 GLY B N 1
ATOM 1420 C CA . GLY B 1 48 ? -5.715 11.492 11.719 1 98.31 48 GLY B CA 1
ATOM 1421 C C . GLY B 1 48 ? -5.414 11.18 10.266 1 98.31 48 GLY B C 1
ATOM 1422 O O . GLY B 1 48 ? -5.129 12.078 9.469 1 98.31 48 GLY B O 1
ATOM 1423 N N . VAL B 1 49 ? -5.359 9.938 9.945 1 98.81 49 VAL B N 1
ATOM 1424 C CA . VAL B 1 49 ? -5.215 9.484 8.57 1 98.81 49 VAL B CA 1
ATOM 1425 C C . VAL B 1 49 ? -6.094 8.258 8.336 1 98.81 49 VAL B C 1
ATOM 1427 O O . VAL B 1 49 ? -6.445 7.547 9.281 1 98.81 49 VAL B O 1
ATOM 1430 N N . VAL B 1 50 ? -6.477 8.047 7.148 1 98.88 50 VAL B N 1
ATOM 1431 C CA . VAL B 1 50 ? -7.105 6.809 6.695 1 98.88 50 VAL B CA 1
ATOM 1432 C C . VAL B 1 50 ? -6.285 6.199 5.559 1 98.88 50 VAL B C 1
ATOM 1434 O O . VAL B 1 50 ? -6.051 6.848 4.539 1 98.88 50 VAL B O 1
ATOM 1437 N N . SER B 1 51 ? -5.797 5.027 5.785 1 98.56 51 SER B N 1
ATOM 1438 C CA . SER B 1 51 ? -5.047 4.301 4.766 1 98.56 51 SER B CA 1
ATOM 1439 C C . SER B 1 51 ? -5.895 3.207 4.129 1 98.56 51 SER B C 1
ATOM 1441 O O . SER B 1 51 ? -7.02 2.951 4.57 1 98.56 51 SER B O 1
ATOM 1443 N N . GLU B 1 52 ? -5.387 2.625 3.035 1 98.5 52 GLU B N 1
ATOM 1444 C CA . GLU B 1 52 ? -6.055 1.481 2.418 1 98.5 52 GLU B CA 1
ATOM 1445 C C . GLU B 1 52 ? -6.332 0.386 3.443 1 98.5 52 GLU B C 1
ATOM 1447 O O . GLU B 1 52 ? -7.406 -0.219 3.438 1 98.5 52 GLU B O 1
ATOM 1452 N N . ARG B 1 53 ? -5.391 0.238 4.375 1 97.94 53 ARG B N 1
ATOM 1453 C CA . ARG B 1 53 ? -5.531 -0.8 5.391 1 97.94 53 ARG B CA 1
ATOM 1454 C C . ARG B 1 53 ? -6.734 -0.528 6.289 1 97.94 53 ARG B C 1
ATOM 1456 O O . ARG B 1 53 ? -7.422 -1.459 6.707 1 97.94 53 ARG B O 1
ATOM 1463 N N . ASP B 1 54 ? -6.938 0.633 6.641 1 98.5 54 ASP B N 1
ATOM 1464 C CA . ASP B 1 54 ? -8.094 0.987 7.457 1 98.5 54 ASP B CA 1
ATOM 1465 C C . ASP B 1 54 ? -9.398 0.606 6.758 1 98.5 54 ASP B C 1
ATOM 1467 O O . ASP B 1 54 ? -10.328 0.108 7.398 1 98.5 54 ASP B O 1
ATOM 1471 N N . ILE B 1 55 ? -9.438 0.876 5.449 1 98.75 55 ILE B N 1
ATOM 1472 C CA . ILE B 1 55 ? -10.641 0.557 4.688 1 98.75 55 ILE B CA 1
ATOM 1473 C C . ILE B 1 55 ? -10.781 -0.958 4.551 1 98.75 55 ILE B C 1
ATOM 1475 O O . ILE B 1 55 ? -11.883 -1.501 4.672 1 98.75 55 ILE B O 1
ATOM 1479 N N . ILE B 1 56 ? -9.695 -1.649 4.301 1 98.81 56 ILE B N 1
ATOM 1480 C CA . ILE B 1 56 ? -9.711 -3.107 4.242 1 98.81 56 ILE B CA 1
ATOM 1481 C C . ILE B 1 56 ? -10.273 -3.67 5.543 1 98.81 56 ILE B C 1
ATOM 1483 O O . ILE B 1 56 ? -11.125 -4.562 5.523 1 98.81 56 ILE B O 1
ATOM 1487 N N . ARG B 1 57 ? -9.82 -3.164 6.648 1 98.69 57 ARG B N 1
ATOM 1488 C CA . ARG B 1 57 ? -10.297 -3.617 7.953 1 98.69 57 ARG B CA 1
ATOM 1489 C C . ARG B 1 57 ? -11.789 -3.367 8.117 1 98.69 57 ARG B C 1
ATOM 1491 O O . ARG B 1 57 ? -12.516 -4.219 8.633 1 98.69 57 ARG B O 1
ATOM 1498 N N . ALA B 1 58 ? -12.227 -2.207 7.723 1 98.75 58 ALA B N 1
ATOM 1499 C CA . ALA B 1 58 ? -13.648 -1.887 7.797 1 98.75 58 ALA B CA 1
ATOM 1500 C C . ALA B 1 58 ? -14.477 -2.881 6.988 1 98.75 58 ALA B C 1
ATOM 1502 O O . ALA B 1 58 ? -15.516 -3.354 7.449 1 98.75 58 ALA B O 1
ATOM 1503 N N . VAL B 1 59 ? -14.031 -3.166 5.746 1 98.69 59 VAL B N 1
ATOM 1504 C CA . VAL B 1 59 ? -14.703 -4.121 4.875 1 98.69 59 VAL B CA 1
ATOM 1505 C C . VAL B 1 59 ? -14.734 -5.496 5.539 1 98.69 59 VAL B C 1
ATOM 1507 O O . VAL B 1 59 ? -15.781 -6.148 5.586 1 98.69 59 VAL B O 1
ATOM 1510 N N . ALA B 1 60 ? -13.594 -5.93 6.074 1 98.69 60 ALA B N 1
ATOM 1511 C CA . ALA B 1 60 ? -13.461 -7.238 6.707 1 98.69 60 ALA B CA 1
ATOM 1512 C C . ALA B 1 60 ? -14.438 -7.383 7.871 1 98.69 60 ALA B C 1
ATOM 1514 O O . ALA B 1 60 ? -15 -8.461 8.094 1 98.69 60 ALA B O 1
ATOM 1515 N N . GLN B 1 61 ? -14.602 -6.305 8.57 1 98.06 61 GLN B N 1
ATOM 1516 C CA . GLN B 1 61 ? -15.438 -6.316 9.766 1 98.06 61 GLN B CA 1
ATOM 1517 C C . GLN B 1 61 ? -16.906 -6.16 9.414 1 98.06 61 GLN B C 1
ATOM 1519 O O . GLN B 1 61 ? -17.781 -6.234 10.289 1 98.06 61 GLN B O 1
ATOM 1524 N N . GLY B 1 62 ? -17.219 -5.934 8.188 1 97.88 62 GLY B N 1
ATOM 1525 C CA . GLY B 1 62 ? -18.594 -5.773 7.746 1 97.88 62 GLY B CA 1
ATOM 1526 C C . GLY B 1 62 ? -19.219 -4.465 8.188 1 97.88 62 GLY B C 1
ATOM 1527 O O . GLY B 1 62 ? -20.422 -4.391 8.414 1 97.88 62 GLY B O 1
ATOM 1528 N N . LEU B 1 63 ? -18.391 -3.479 8.344 1 98.06 63 LEU B N 1
ATOM 1529 C CA . LEU B 1 63 ? -18.906 -2.182 8.773 1 98.06 63 LEU B CA 1
ATOM 1530 C C . LEU B 1 63 ? -19.75 -1.542 7.68 1 98.06 63 LEU B C 1
ATOM 1532 O O . LEU B 1 63 ? -19.547 -1.8 6.492 1 98.06 63 LEU B O 1
ATOM 1536 N N . ASP B 1 64 ? -20.734 -0.772 8.172 1 98.31 64 ASP B N 1
ATOM 1537 C CA . ASP B 1 64 ? -21.438 0.121 7.254 1 98.31 64 ASP B CA 1
ATOM 1538 C C . ASP B 1 64 ? -20.484 1.174 6.684 1 98.31 64 ASP B C 1
ATOM 1540 O O . ASP B 1 64 ? -19.969 2.014 7.418 1 98.31 64 ASP B O 1
ATOM 1544 N N . LEU B 1 65 ? -20.312 1.229 5.367 1 98.5 65 LEU B N 1
ATOM 1545 C CA . LEU B 1 65 ? -19.312 2.062 4.723 1 98.5 65 LEU B CA 1
ATOM 1546 C C . LEU B 1 65 ? -19.797 3.496 4.566 1 98.5 65 LEU B C 1
ATOM 1548 O O . LEU B 1 65 ? -19.078 4.359 4.078 1 98.5 65 LEU B O 1
ATOM 1552 N N . GLY B 1 66 ? -20.953 3.711 4.934 1 98.31 66 GLY B N 1
ATOM 1553 C CA . GLY B 1 66 ? -21.5 5.059 5.016 1 98.31 66 GLY B CA 1
ATOM 1554 C C . GLY B 1 66 ? -21.156 5.762 6.312 1 98.31 66 GLY B C 1
ATOM 1555 O O . GLY B 1 66 ? -21.406 6.961 6.465 1 98.31 66 GLY B O 1
ATOM 1556 N N . ARG B 1 67 ? -20.547 5.043 7.277 1 98.44 67 ARG B N 1
ATOM 1557 C CA . ARG B 1 67 ? -20.172 5.613 8.562 1 98.44 67 ARG B CA 1
ATOM 1558 C C . ARG B 1 67 ? -18.984 6.559 8.414 1 98.44 67 ARG B C 1
ATOM 1560 O O . ARG B 1 67 ? -18.219 6.457 7.453 1 98.44 67 ARG B O 1
ATOM 1567 N N . PRO B 1 68 ? -18.844 7.445 9.352 1 98.81 68 PRO B N 1
ATOM 1568 C CA . PRO B 1 68 ? -17.766 8.43 9.258 1 98.81 68 PRO B CA 1
ATOM 1569 C C . PRO B 1 68 ? -16.391 7.801 9.445 1 98.81 68 PRO B C 1
ATOM 1571 O O . PRO B 1 68 ? -16.234 6.871 10.242 1 98.81 68 PRO B O 1
ATOM 1574 N N . VAL B 1 69 ? -15.383 8.336 8.758 1 98.75 69 VAL B N 1
ATOM 1575 C CA . VAL B 1 69 ? -14.031 7.793 8.797 1 98.75 69 VAL B CA 1
ATOM 1576 C C . VAL B 1 69 ? -13.43 8.016 10.18 1 98.75 69 VAL B C 1
ATOM 1578 O O . VAL B 1 69 ? -12.453 7.352 10.555 1 98.75 69 VAL B O 1
ATOM 1581 N N . GLU B 1 70 ? -13.953 8.93 10.938 1 98.44 70 GLU B N 1
ATOM 1582 C CA . GLU B 1 70 ? -13.477 9.133 12.297 1 98.44 70 GLU B CA 1
ATOM 1583 C C . GLU B 1 70 ? -13.492 7.828 13.094 1 98.44 70 GLU B C 1
ATOM 1585 O O . GLU B 1 70 ? -12.695 7.645 14.008 1 98.44 70 GLU B O 1
ATOM 1590 N N . GLU B 1 71 ? -14.344 6.914 12.742 1 98.19 71 GLU B N 1
ATOM 1591 C CA . GLU B 1 71 ? -14.516 5.656 13.461 1 98.19 71 GLU B CA 1
ATOM 1592 C C . GLU B 1 71 ? -13.43 4.648 13.078 1 98.19 71 GLU B C 1
ATOM 1594 O O . GLU B 1 71 ? -13.242 3.643 13.766 1 98.19 71 GLU B O 1
ATOM 1599 N N . VAL B 1 72 ? -12.695 4.895 11.977 1 98.38 72 VAL B N 1
ATOM 1600 C CA . VAL B 1 72 ? -11.773 3.863 11.516 1 98.38 72 VAL B CA 1
ATOM 1601 C C . VAL B 1 72 ? -10.383 4.461 11.32 1 98.38 72 VAL B C 1
ATOM 1603 O O . VAL B 1 72 ? -9.406 3.73 11.133 1 98.38 72 VAL B O 1
ATOM 1606 N N . MET B 1 73 ? -10.289 5.797 11.32 1 98.44 73 MET B N 1
ATOM 1607 C CA . MET B 1 73 ? -9.008 6.445 11.039 1 98.44 73 MET B CA 1
ATOM 1608 C C . MET B 1 73 ? -8.008 6.188 12.156 1 98.44 73 MET B C 1
ATOM 1610 O O . MET B 1 73 ? -8.398 5.898 13.289 1 98.44 73 MET B O 1
ATOM 1614 N N . SER B 1 74 ? -6.734 6.191 11.836 1 97.94 74 SER B N 1
ATOM 1615 C CA . SER B 1 74 ? -5.68 6.207 12.844 1 97.94 74 SER B CA 1
ATOM 1616 C C . SER B 1 74 ? -5.477 7.605 13.414 1 97.94 74 SER B C 1
ATOM 1618 O O . SER B 1 74 ? -5.242 8.562 12.664 1 97.94 74 SER B O 1
ATOM 1620 N N . ALA B 1 75 ? -5.582 7.746 14.648 1 97.19 75 ALA B N 1
ATOM 1621 C CA . ALA B 1 75 ? -5.434 9 15.383 1 97.19 75 ALA B CA 1
ATOM 1622 C C . ALA B 1 75 ? -4.734 8.781 16.719 1 97.19 75 ALA B C 1
ATOM 1624 O O . ALA B 1 75 ? -5.148 7.93 17.516 1 97.19 75 ALA B O 1
ATOM 1625 N N . PRO B 1 76 ? -3.541 9.539 17.031 1 95.69 76 PRO B N 1
ATOM 1626 C CA . PRO B 1 76 ? -2.938 10.57 16.188 1 95.69 76 PRO B CA 1
ATOM 1627 C C . PRO B 1 76 ? -2.215 9.992 14.977 1 95.69 76 PRO B C 1
ATOM 1629 O O . PRO B 1 76 ? -1.822 8.828 14.984 1 95.69 76 PRO B O 1
ATOM 1632 N N . ALA B 1 77 ? -2.084 10.734 13.906 1 96.5 77 ALA B N 1
ATOM 1633 C CA . ALA B 1 77 ? -1.288 10.359 12.742 1 96.5 77 ALA B CA 1
ATOM 1634 C C . ALA B 1 77 ? 0.198 10.305 13.086 1 96.5 77 ALA B C 1
ATOM 1636 O O . ALA B 1 77 ? 0.706 11.164 13.805 1 96.5 77 ALA B O 1
ATOM 1637 N N . ILE B 1 78 ? 0.846 9.32 12.617 1 97.12 78 ILE B N 1
ATOM 1638 C CA . ILE B 1 78 ? 2.303 9.297 12.711 1 97.12 78 ILE B CA 1
ATOM 1639 C C . ILE B 1 78 ? 2.898 10.281 11.711 1 97.12 78 ILE B C 1
ATOM 1641 O O . ILE B 1 78 ? 2.547 10.266 10.523 1 97.12 78 ILE B O 1
ATOM 1645 N N . ALA B 1 79 ? 3.74 11.109 12.195 1 97.75 79 ALA B N 1
ATOM 1646 C CA . ALA B 1 79 ? 4.289 12.164 11.344 1 97.75 79 ALA B CA 1
ATOM 1647 C C . ALA B 1 79 ? 5.777 12.375 11.617 1 97.75 79 ALA B C 1
ATOM 1649 O O . ALA B 1 79 ? 6.281 11.969 12.672 1 97.75 79 ALA B O 1
ATOM 1650 N N . VAL B 1 80 ? 6.441 12.93 10.664 1 97.69 80 VAL B N 1
ATOM 1651 C CA . VAL B 1 80 ? 7.82 13.391 10.797 1 97.69 80 VAL B CA 1
ATOM 1652 C C . VAL B 1 80 ? 7.914 14.875 10.453 1 97.69 80 VAL B C 1
ATOM 1654 O O . VAL B 1 80 ? 7.113 15.383 9.664 1 97.69 80 VAL B O 1
ATOM 1657 N N . GLU B 1 81 ? 8.883 15.531 11 1 98.31 81 GLU B N 1
ATOM 1658 C CA . GLU B 1 81 ? 9.102 16.938 10.656 1 98.31 81 GLU B CA 1
ATOM 1659 C C . GLU B 1 81 ? 9.805 17.078 9.312 1 98.31 81 GLU B C 1
ATOM 1661 O O . GLU B 1 81 ? 10.641 16.234 8.961 1 98.31 81 GLU B O 1
ATOM 1666 N N . ALA B 1 82 ? 9.531 18.203 8.602 1 98.19 82 ALA B N 1
ATOM 1667 C CA . ALA B 1 82 ? 10.047 18.453 7.258 1 98.19 82 ALA B CA 1
ATOM 1668 C C . ALA B 1 82 ? 11.57 18.453 7.246 1 98.19 82 ALA B C 1
ATOM 1670 O O . ALA B 1 82 ? 12.195 18.094 6.246 1 98.19 82 ALA B O 1
ATOM 1671 N N . GLU B 1 83 ? 12.18 18.734 8.359 1 98 83 GLU B N 1
ATOM 1672 C CA . GLU B 1 83 ? 13.625 18.922 8.422 1 98 83 GLU B CA 1
ATOM 1673 C C . GLU B 1 83 ? 14.328 17.641 8.867 1 98 83 GLU B C 1
ATOM 1675 O O . GLU B 1 83 ? 15.555 17.594 8.93 1 98 83 GLU B O 1
ATOM 1680 N N . GLU B 1 84 ? 13.625 16.609 9.148 1 96.94 84 GLU B N 1
ATOM 1681 C CA . GLU B 1 84 ? 14.227 15.328 9.516 1 96.94 84 GLU B CA 1
ATOM 1682 C C . GLU B 1 84 ? 14.844 14.633 8.305 1 96.94 84 GLU B C 1
ATOM 1684 O O . GLU B 1 84 ? 14.383 14.828 7.176 1 96.94 84 GLU B O 1
ATOM 1689 N N . PRO B 1 85 ? 15.945 13.906 8.539 1 95.75 85 PRO B N 1
ATOM 1690 C CA . PRO B 1 85 ? 16.562 13.195 7.418 1 95.75 85 PRO B CA 1
ATOM 1691 C C . PRO B 1 85 ? 15.664 12.102 6.844 1 95.75 85 PRO B C 1
ATOM 1693 O O . PRO B 1 85 ? 14.883 11.492 7.574 1 95.75 85 PRO B O 1
ATOM 1696 N N . VAL B 1 86 ? 15.805 11.836 5.586 1 93.75 86 VAL B N 1
ATOM 1697 C CA . VAL B 1 86 ? 14.914 10.922 4.871 1 93.75 86 VAL B CA 1
ATOM 1698 C C . VAL B 1 86 ? 15.039 9.523 5.461 1 93.75 86 VAL B C 1
ATOM 1700 O O . VAL B 1 86 ? 14.062 8.758 5.465 1 93.75 86 VAL B O 1
ATOM 1703 N N . TRP B 1 87 ? 16.219 9.117 5.926 1 92.5 87 TRP B N 1
ATOM 1704 C CA . TRP B 1 87 ? 16.359 7.773 6.48 1 92.5 87 TRP B CA 1
ATOM 1705 C C . TRP B 1 87 ? 15.477 7.598 7.711 1 92.5 87 TRP B C 1
ATOM 1707 O O . TRP B 1 87 ? 15.055 6.484 8.031 1 92.5 87 TRP B O 1
ATOM 1717 N N . ARG B 1 88 ? 15.172 8.688 8.414 1 94.56 88 ARG B N 1
ATOM 1718 C CA . ARG B 1 88 ? 14.25 8.641 9.539 1 94.56 88 ARG B CA 1
ATOM 1719 C C . ARG B 1 88 ? 12.844 8.273 9.078 1 94.56 88 ARG B C 1
ATOM 1721 O O . ARG B 1 88 ? 12.117 7.578 9.789 1 94.56 88 ARG B O 1
ATOM 1728 N N . VAL B 1 89 ? 12.461 8.766 7.91 1 95.62 89 VAL B N 1
ATOM 1729 C CA . VAL B 1 89 ? 11.164 8.422 7.328 1 95.62 89 VAL B CA 1
ATOM 1730 C C . VAL B 1 89 ? 11.07 6.91 7.129 1 95.62 89 VAL B C 1
ATOM 1732 O O . VAL B 1 89 ? 10.094 6.285 7.555 1 95.62 89 VAL B O 1
ATOM 1735 N N . ALA B 1 90 ? 12.07 6.301 6.559 1 93.31 90 ALA B N 1
ATOM 1736 C CA . ALA B 1 90 ? 12.109 4.863 6.32 1 93.31 90 ALA B CA 1
ATOM 1737 C C . ALA B 1 90 ? 12.094 4.09 7.637 1 93.31 90 ALA B C 1
ATOM 1739 O O . ALA B 1 90 ? 11.406 3.072 7.762 1 93.31 90 ALA B O 1
ATOM 1740 N N . GLU B 1 91 ? 12.875 4.602 8.641 1 94.06 91 GLU B N 1
ATOM 1741 C CA . GLU B 1 91 ? 12.914 3.984 9.961 1 94.06 91 GLU B CA 1
ATOM 1742 C C . GLU B 1 91 ? 11.531 3.959 10.602 1 94.06 91 GLU B C 1
ATOM 1744 O O . GLU B 1 91 ? 11.125 2.941 11.164 1 94.06 91 GLU B O 1
ATOM 1749 N N . ILE B 1 92 ? 10.844 5.023 10.523 1 95 92 ILE B N 1
ATOM 1750 C CA . ILE B 1 92 ? 9.508 5.148 11.109 1 95 92 ILE B CA 1
ATOM 1751 C C . ILE B 1 92 ? 8.547 4.203 10.398 1 95 92 ILE B C 1
ATOM 1753 O O . ILE B 1 92 ? 7.742 3.527 11.039 1 95 92 ILE B O 1
ATOM 1757 N N . MET B 1 93 ? 8.617 4.148 9.016 1 94.69 93 MET B N 1
ATOM 1758 C CA . MET B 1 93 ? 7.766 3.24 8.25 1 94.69 93 MET B CA 1
ATOM 1759 C C . MET B 1 93 ? 7.988 1.794 8.68 1 94.69 93 MET B C 1
ATOM 1761 O O . MET B 1 93 ? 7.031 1.043 8.875 1 94.69 93 MET B O 1
ATOM 1765 N N . GLN B 1 94 ? 9.172 1.461 8.844 1 91.75 94 GLN B N 1
ATOM 1766 C CA . GLN B 1 94 ? 9.508 0.095 9.234 1 91.75 94 GLN B CA 1
ATOM 1767 C C . GLN B 1 94 ? 9.047 -0.2 10.664 1 91.75 94 GLN B C 1
ATOM 1769 O O . GLN B 1 94 ? 8.43 -1.234 10.914 1 91.75 94 GLN B O 1
ATOM 1774 N N . ARG B 1 95 ? 9.352 0.722 11.57 1 93.06 95 ARG B N 1
ATOM 1775 C CA . ARG B 1 95 ? 9.039 0.556 12.984 1 93.06 95 ARG B CA 1
ATOM 1776 C C . ARG B 1 95 ? 7.543 0.382 13.203 1 93.06 95 ARG B C 1
ATOM 1778 O O . ARG B 1 95 ? 7.117 -0.447 14.008 1 93.06 95 ARG B O 1
ATOM 1785 N N . HIS B 1 96 ? 6.777 1.079 12.484 1 94.56 96 HIS B N 1
ATOM 1786 C CA . HIS B 1 96 ? 5.34 1.079 12.727 1 94.56 96 HIS B CA 1
ATOM 1787 C C . HIS B 1 96 ? 4.609 0.201 11.719 1 94.56 96 HIS B C 1
ATOM 1789 O O . HIS B 1 96 ? 3.393 0.026 11.805 1 94.56 96 HIS B O 1
ATOM 1795 N N . GLY B 1 97 ? 5.293 -0.287 10.68 1 93.31 97 GLY B N 1
ATOM 1796 C CA . GLY B 1 97 ? 4.68 -1.119 9.656 1 93.31 97 GLY B CA 1
ATOM 1797 C C . GLY B 1 97 ? 3.732 -0.354 8.75 1 93.31 97 GLY B C 1
ATOM 1798 O O . GLY B 1 97 ? 2.652 -0.845 8.414 1 93.31 97 GLY B O 1
ATOM 1799 N N . ILE B 1 98 ? 4.059 0.884 8.5 1 95.62 98 ILE B N 1
ATOM 1800 C CA . ILE B 1 98 ? 3.207 1.722 7.656 1 95.62 98 ILE B CA 1
ATOM 1801 C C . ILE B 1 98 ? 3.93 2.047 6.352 1 95.62 98 ILE B C 1
ATOM 1803 O O . ILE B 1 98 ? 5.156 1.955 6.277 1 95.62 98 ILE B O 1
ATOM 1807 N N . ARG B 1 99 ? 3.143 2.461 5.285 1 95.88 99 ARG B N 1
ATOM 1808 C CA . ARG B 1 99 ? 3.707 2.707 3.961 1 95.88 99 ARG B CA 1
ATOM 1809 C C . ARG B 1 99 ? 3.686 4.195 3.623 1 95.88 99 ARG B C 1
ATOM 1811 O O . ARG B 1 99 ? 4.156 4.602 2.559 1 95.88 99 ARG B O 1
ATOM 1818 N N . HIS B 1 100 ? 3.068 4.977 4.453 1 97.62 100 HIS B N 1
ATOM 1819 C CA . HIS B 1 100 ? 2.982 6.422 4.293 1 97.62 100 HIS B CA 1
ATOM 1820 C C . HIS B 1 100 ? 3.291 7.141 5.602 1 97.62 100 HIS B C 1
ATOM 1822 O O . HIS B 1 100 ? 2.949 6.652 6.68 1 97.62 100 HIS B O 1
ATOM 1828 N N . VAL B 1 101 ? 3.9 8.266 5.48 1 97.75 101 VAL B N 1
ATOM 1829 C CA . VAL B 1 101 ? 4.121 9.117 6.645 1 97.75 101 VAL B CA 1
ATOM 1830 C C . VAL B 1 101 ? 3.725 10.555 6.32 1 97.75 101 VAL B C 1
ATOM 1832 O O . VAL B 1 101 ? 4.035 11.062 5.238 1 97.75 101 VAL B O 1
ATOM 1835 N N . VAL B 1 102 ? 3.002 11.133 7.238 1 98.56 102 VAL B N 1
ATOM 1836 C CA . VAL B 1 102 ? 2.686 12.555 7.133 1 98.56 102 VAL B CA 1
ATOM 1837 C C . VAL B 1 102 ? 3.92 13.383 7.477 1 98.56 102 VAL B C 1
ATOM 1839 O O . VAL B 1 102 ? 4.637 13.078 8.43 1 98.56 102 VAL B O 1
ATOM 1842 N N . VAL B 1 103 ? 4.18 14.391 6.668 1 98.56 103 VAL B N 1
ATOM 1843 C CA . VAL B 1 103 ? 5.25 15.344 6.938 1 98.56 103 VAL B CA 1
ATOM 1844 C C . VAL B 1 103 ? 4.652 16.672 7.414 1 98.56 103 VAL B C 1
ATOM 1846 O O . VAL B 1 103 ? 3.732 17.203 6.789 1 98.56 103 VAL B O 1
ATOM 1849 N N . THR B 1 104 ? 5.137 17.141 8.508 1 98.06 104 THR B N 1
ATOM 1850 C CA . THR B 1 104 ? 4.699 18.438 9.031 1 98.06 104 THR B CA 1
ATOM 1851 C C . THR B 1 104 ? 5.852 19.438 9.047 1 98.06 104 THR B C 1
ATOM 1853 O O . THR B 1 104 ? 7.016 19.047 8.93 1 98.06 104 THR B O 1
ATOM 1856 N N . ARG B 1 105 ? 5.535 20.641 9.016 1 97.69 105 ARG B N 1
ATOM 1857 C CA . ARG B 1 105 ? 6.457 21.734 9.25 1 97.69 105 ARG B CA 1
ATOM 1858 C C . ARG B 1 105 ? 5.938 22.672 10.344 1 97.69 105 ARG B C 1
ATOM 1860 O O . ARG B 1 105 ? 4.914 23.328 10.164 1 97.69 105 ARG B O 1
ATOM 1867 N N . GLY B 1 106 ? 6.695 22.672 11.492 1 96.12 106 GLY B N 1
ATOM 1868 C CA . GLY B 1 106 ? 6.211 23.438 12.625 1 96.12 106 GLY B CA 1
ATOM 1869 C C . GLY B 1 106 ? 4.855 22.984 13.125 1 96.12 106 GLY B C 1
ATOM 1870 O O . GLY B 1 106 ? 4.004 23.812 13.469 1 96.12 106 GLY B O 1
ATOM 1871 N N . GLY B 1 107 ? 4.586 21.688 12.938 1 94.25 107 GLY B N 1
ATOM 1872 C CA . GLY B 1 107 ? 3.348 21.109 13.43 1 94.25 107 GLY B CA 1
ATOM 1873 C C . GLY B 1 107 ? 2.199 21.234 12.445 1 94.25 107 GLY B C 1
ATOM 1874 O O . GLY B 1 107 ? 1.103 20.734 12.703 1 94.25 107 GLY B O 1
ATOM 1875 N N . ARG B 1 108 ? 2.531 21.859 11.375 1 96.62 108 ARG B N 1
ATOM 1876 C CA . ARG B 1 108 ? 1.506 22.062 10.352 1 96.62 108 ARG B CA 1
ATOM 1877 C C . ARG B 1 108 ? 1.695 21.078 9.195 1 96.62 108 ARG B C 1
ATOM 1879 O O . ARG B 1 108 ? 2.826 20.75 8.836 1 96.62 108 ARG B O 1
ATOM 1886 N N . LEU B 1 109 ? 0.535 20.719 8.594 1 97.94 109 LEU B N 1
ATOM 1887 C CA . LEU B 1 109 ? 0.591 19.781 7.48 1 97.94 109 LEU B CA 1
ATOM 1888 C C . LEU B 1 109 ? 1.457 20.328 6.352 1 97.94 109 LEU B C 1
ATOM 1890 O O . LEU B 1 109 ? 1.227 21.438 5.871 1 97.94 109 LEU B O 1
ATOM 1894 N N . TYR B 1 110 ? 2.449 19.625 5.93 1 98.19 110 TYR B N 1
ATOM 1895 C CA . TYR B 1 110 ? 3.375 20.047 4.879 1 98.19 110 TYR B CA 1
ATOM 1896 C C . TYR B 1 110 ? 3.23 19.156 3.646 1 98.19 110 TYR B C 1
ATOM 1898 O O . TYR B 1 110 ? 3.123 19.656 2.525 1 98.19 110 TYR B O 1
ATOM 1906 N N . GLY B 1 111 ? 3.217 17.797 3.893 1 98.31 111 GLY B N 1
ATOM 1907 C CA . GLY B 1 111 ? 3.152 16.859 2.793 1 98.31 111 GLY B CA 1
ATOM 1908 C C . GLY B 1 111 ? 2.98 15.422 3.252 1 98.31 111 GLY B C 1
ATOM 1909 O O . GLY B 1 111 ? 2.652 15.172 4.414 1 98.31 111 GLY B O 1
ATOM 1910 N N . VAL B 1 112 ? 3.129 14.469 2.293 1 98.56 112 VAL B N 1
ATOM 1911 C CA . VAL B 1 112 ? 3.104 13.039 2.578 1 98.56 112 VAL B CA 1
ATOM 1912 C C . VAL B 1 112 ? 4.227 12.344 1.812 1 98.56 112 VAL B C 1
ATOM 1914 O O . VAL B 1 112 ? 4.539 12.719 0.679 1 98.56 112 VAL B O 1
ATOM 1917 N N . ILE B 1 113 ? 4.871 11.398 2.404 1 97.94 113 ILE B N 1
ATOM 1918 C CA . ILE B 1 113 ? 5.844 10.539 1.74 1 97.94 113 ILE B CA 1
ATOM 1919 C C . ILE B 1 113 ? 5.34 9.094 1.738 1 97.94 113 ILE B C 1
ATOM 1921 O O . ILE B 1 113 ? 4.938 8.57 2.779 1 97.94 113 ILE B O 1
ATOM 1925 N N . SER B 1 114 ? 5.246 8.5 0.615 1 96.88 114 SER B N 1
ATOM 1926 C CA . SER B 1 114 ? 4.926 7.082 0.504 1 96.88 114 SER B CA 1
ATOM 1927 C C . SER B 1 114 ? 6.184 6.242 0.319 1 96.88 114 SER B C 1
ATOM 1929 O O . SER B 1 114 ? 7.23 6.762 -0.082 1 96.88 114 SER B O 1
ATOM 1931 N N . ILE B 1 115 ? 6.07 5.008 0.628 1 94.19 115 ILE B N 1
ATOM 1932 C CA . ILE B 1 115 ? 7.172 4.07 0.439 1 94.19 115 ILE B CA 1
ATOM 1933 C C . ILE B 1 115 ? 7.562 4.023 -1.036 1 94.19 115 ILE B C 1
ATOM 1935 O O . ILE B 1 115 ? 8.742 3.859 -1.367 1 94.19 115 ILE B O 1
ATOM 1939 N N . ARG B 1 116 ? 6.617 4.227 -1.896 1 92.62 116 ARG B N 1
ATOM 1940 C CA . ARG B 1 116 ? 6.902 4.273 -3.326 1 92.62 116 ARG B CA 1
ATOM 1941 C C . ARG B 1 116 ? 7.777 5.477 -3.668 1 92.62 116 ARG B C 1
ATOM 1943 O O . ARG B 1 116 ? 8.656 5.387 -4.527 1 92.62 116 ARG B O 1
ATOM 1950 N N . ASP B 1 117 ? 7.484 6.559 -3.086 1 92.12 117 ASP B N 1
ATOM 1951 C CA . ASP B 1 117 ? 8.289 7.758 -3.309 1 92.12 117 ASP B CA 1
ATOM 1952 C C . ASP B 1 117 ? 9.758 7.5 -2.99 1 92.12 117 ASP B C 1
ATOM 1954 O O . ASP B 1 117 ? 10.648 7.992 -3.689 1 92.12 117 ASP B O 1
ATOM 1958 N N . LEU B 1 118 ? 10 6.738 -1.917 1 90.56 118 LEU B N 1
ATOM 1959 C CA . LEU B 1 118 ? 11.367 6.449 -1.497 1 90.56 118 LEU B CA 1
ATOM 1960 C C . LEU B 1 118 ? 12.062 5.523 -2.494 1 90.56 118 LEU B C 1
ATOM 1962 O O . LEU B 1 118 ? 13.25 5.688 -2.779 1 90.56 118 LEU B O 1
ATOM 1966 N N . LEU B 1 119 ? 11.305 4.625 -3.023 1 87 119 LEU B N 1
ATOM 1967 C CA . LEU B 1 119 ? 11.875 3.66 -3.953 1 87 119 LEU B CA 1
ATOM 1968 C C . LEU B 1 119 ? 12.062 4.277 -5.332 1 87 119 LEU B C 1
ATOM 1970 O O . LEU B 1 119 ? 12.906 3.828 -6.109 1 87 119 LEU B O 1
ATOM 1974 N N . ALA B 1 120 ? 11.258 5.305 -5.668 1 84.12 120 ALA B N 1
ATOM 1975 C CA . ALA B 1 120 ? 11.273 5.895 -7.004 1 84.12 120 ALA B CA 1
ATOM 1976 C C . ALA B 1 120 ? 12.375 6.945 -7.133 1 84.12 120 ALA B C 1
ATOM 1978 O O . ALA B 1 120 ? 12.602 7.484 -8.219 1 84.12 120 ALA B O 1
ATOM 1979 N N . GLU B 1 121 ? 12.992 7.246 -6.078 1 81.25 121 GLU B N 1
ATOM 1980 C CA . GLU B 1 121 ? 14 8.305 -6.105 1 81.25 121 GLU B CA 1
ATOM 1981 C C . GLU B 1 121 ? 15.391 7.746 -5.832 1 81.25 121 GLU B C 1
ATOM 1983 O O . GLU B 1 121 ? 15.672 7.258 -4.734 1 81.25 121 GLU B O 1
ATOM 1988 N N . ARG B 1 122 ? 16.234 7.938 -6.824 1 79.94 122 ARG B N 1
ATOM 1989 C CA . ARG B 1 122 ? 17.609 7.445 -6.727 1 79.94 122 ARG B CA 1
ATOM 1990 C C . ARG B 1 122 ? 18.297 7.988 -5.477 1 79.94 122 ARG B C 1
ATOM 1992 O O . ARG B 1 122 ? 18.984 7.25 -4.77 1 79.94 122 ARG B O 1
ATOM 1999 N N . ALA B 1 123 ? 18.156 9.281 -5.309 1 83.5 123 ALA B N 1
ATOM 2000 C CA . ALA B 1 123 ? 18.797 9.922 -4.156 1 83.5 123 ALA B CA 1
ATOM 2001 C C . ALA B 1 123 ? 18.328 9.281 -2.852 1 83.5 123 ALA B C 1
ATOM 2003 O O . ALA B 1 123 ? 19.125 9.086 -1.93 1 83.5 123 ALA B O 1
ATOM 2004 N N . ALA B 1 124 ? 17.109 8.961 -2.779 1 87.38 124 ALA B N 1
ATOM 2005 C CA . ALA B 1 124 ? 16.594 8.305 -1.584 1 87.38 124 ALA B CA 1
ATOM 2006 C C . ALA B 1 124 ? 17.172 6.902 -1.426 1 87.38 124 ALA B C 1
ATOM 2008 O O . ALA B 1 124 ? 17.594 6.52 -0.333 1 87.38 124 ALA B O 1
ATOM 2009 N N . LEU B 1 125 ? 17.203 6.184 -2.504 1 83.5 125 LEU B N 1
ATOM 2010 C CA . LEU B 1 125 ? 17.734 4.824 -2.469 1 83.5 125 LEU B CA 1
ATOM 2011 C C . LEU B 1 125 ? 19.172 4.812 -1.988 1 83.5 125 LEU B C 1
ATOM 2013 O O . LEU B 1 125 ? 19.562 3.975 -1.168 1 83.5 125 LEU B O 1
ATOM 2017 N N . LYS B 1 126 ? 19.938 5.719 -2.467 1 83.88 126 LYS B N 1
ATOM 2018 C CA . LYS B 1 126 ? 21.344 5.809 -2.074 1 83.88 126 LYS B CA 1
ATOM 2019 C C . LYS B 1 126 ? 21.469 6.117 -0.585 1 83.88 126 LYS B C 1
ATOM 2021 O O . LYS B 1 126 ? 22.266 5.48 0.117 1 83.88 126 LYS B O 1
ATOM 2026 N N . THR B 1 127 ? 20.75 7.059 -0.167 1 86.12 127 THR B N 1
ATOM 2027 C CA . THR B 1 127 ? 20.781 7.441 1.239 1 86.12 127 THR B CA 1
ATOM 2028 C C . THR B 1 127 ? 20.328 6.289 2.127 1 86.12 127 THR B C 1
ATOM 2030 O O . THR B 1 127 ? 20.938 6.016 3.164 1 86.12 127 THR B O 1
ATOM 2033 N N . LEU B 1 128 ? 19.312 5.582 1.764 1 86.75 128 LEU B N 1
ATOM 2034 C CA . LEU B 1 128 ? 18.766 4.48 2.559 1 86.75 128 LEU B CA 1
ATOM 2035 C C . LEU B 1 128 ? 19.766 3.328 2.631 1 86.75 128 LEU B C 1
ATOM 2037 O O . LEU B 1 128 ? 19.938 2.711 3.686 1 86.75 128 LEU B O 1
ATOM 2041 N N . ALA B 1 129 ? 20.391 3.08 1.507 1 84.88 129 ALA B N 1
ATOM 2042 C CA . ALA B 1 129 ? 21.391 2.023 1.49 1 84.88 129 ALA B CA 1
ATOM 2043 C C . ALA B 1 129 ? 22.547 2.35 2.436 1 84.88 129 ALA B C 1
ATOM 2045 O O . ALA B 1 129 ? 23.094 1.46 3.09 1 84.88 129 ALA B O 1
ATOM 2046 N N . GLU B 1 130 ? 22.875 3.588 2.537 1 86.5 130 GLU B N 1
ATOM 2047 C CA . GLU B 1 130 ? 23.984 4.035 3.379 1 86.5 130 GLU B CA 1
ATOM 2048 C C . GLU B 1 130 ? 23.609 3.982 4.859 1 86.5 130 GLU B C 1
ATOM 2050 O O . GLU B 1 130 ? 24.484 3.838 5.719 1 86.5 130 GLU B O 1
ATOM 2055 N N . HIS B 1 131 ? 22.359 4.082 5.133 1 84.94 131 HIS B N 1
ATOM 2056 C CA . HIS B 1 131 ? 21.906 4.152 6.516 1 84.94 131 HIS B CA 1
ATOM 2057 C C . HIS B 1 131 ? 21.141 2.895 6.906 1 84.94 131 HIS B C 1
ATOM 2059 O O . HIS B 1 131 ? 20.375 2.904 7.871 1 84.94 131 HIS B O 1
ATOM 2065 N N . ALA B 1 132 ? 21.25 1.789 6.141 1 80.62 132 ALA B N 1
ATOM 2066 C CA . ALA B 1 132 ? 20.516 0.541 6.328 1 80.62 132 ALA B CA 1
ATOM 2067 C C . ALA B 1 132 ? 20.703 0.001 7.746 1 80.62 132 ALA B C 1
ATOM 2069 O O . ALA B 1 132 ? 19.781 -0.542 8.344 1 80.62 132 ALA B O 1
ATOM 2070 N N . ARG B 1 133 ? 21.875 0.202 8.352 1 78.19 133 ARG B N 1
ATOM 2071 C CA . ARG B 1 133 ? 22.172 -0.283 9.695 1 78.19 133 ARG B CA 1
ATOM 2072 C C . ARG B 1 133 ? 21.328 0.445 10.742 1 78.19 133 ARG B C 1
ATOM 2074 O O . ARG B 1 133 ? 21.031 -0.108 11.797 1 78.19 133 ARG B O 1
ATOM 2081 N N . GLU B 1 134 ? 21.016 1.678 10.398 1 78.38 134 GLU B N 1
ATOM 2082 C CA . GLU B 1 134 ? 20.234 2.494 11.32 1 78.38 134 GLU B CA 1
ATOM 2083 C C . GLU B 1 134 ? 18.75 2.156 11.219 1 78.38 134 GLU B C 1
ATOM 2085 O O . GLU B 1 134 ? 17.969 2.463 12.133 1 78.38 134 GLU B O 1
ATOM 2090 N N . ILE B 1 135 ? 18.438 1.667 10.125 1 78.38 135 ILE B N 1
ATOM 2091 C CA . ILE B 1 135 ? 17.031 1.452 9.828 1 78.38 135 ILE B CA 1
ATOM 2092 C C . ILE B 1 135 ? 16.625 0.029 10.211 1 78.38 135 ILE B C 1
ATOM 2094 O O . ILE B 1 135 ? 15.57 -0.188 10.805 1 78.38 135 ILE B O 1
ATOM 2098 N N . PHE B 1 136 ? 17.438 -1.012 9.93 1 73.81 136 PHE B N 1
ATOM 2099 C CA . PHE B 1 136 ? 17.125 -2.426 10.102 1 73.81 136 PHE B CA 1
ATOM 2100 C C . PHE B 1 136 ? 17.953 -3.027 11.234 1 73.81 136 PHE B C 1
ATOM 2102 O O . PHE B 1 136 ? 19.062 -2.57 11.516 1 73.81 136 PHE B O 1
#

pLDDT: mean 95.15, std 5.37, range [73.62, 98.88]

Foldseek 3Di:
DWQLVLFDDDAAEDAQAAFQVVVVVVCVVVVHFKHFHAYPVDRFATFFMDGVVLSVVCVVVVHDRRGGCNVRTDGPFAADERGHHLLVVLLVCVVVVHQKHFYHHPNTGNGMHGVVSLVVDPVSVVVNVVCVVVRD/DWQLVLFDDDAAEDAQAAFQVVVVVVCVVVVHFKHFHAHPVDRFATFFMDGVVLSVVCVVVVHDRRGGCNVRTDGPFAADERGHHVLVVLLVCVVVVHQKHFYHHPNTGNGMHGVVSLVVDPVSVVVNVVCVVVRD

Secondary structure (DSSP, 8-state):
-BGGGT-BSSPPEE-TTSBHHHHHHHHHHHT-SEEEEE-SS-TTSEEEEEEHHHHHHHHHTT--TTSBGGGTSBSSPPEEETTSBHHHHHHHHHHHT-SEEEEEETTEEEEEEEHHHHHT-HHHHHHHHHTHHHH-/-BGGGT-BSSPPEE-TTSBHHHHHHHHHHHT-SEEEEE-SS-TTSEEEEEEHHHHHHHHHTT--TTSBGGGTSBSSPPEEETTSBHHHHHHHHHHHT-SEEEEEETTEEEEEEEHHHHHS-HHHHHHHHHTHHHH-

Sequence (272 aa):
MLARDFAKRPVVTSTPDASIREVASIMSSRRIGLVVIVDRRNPELVVGVVSERDIIRAVAQGLDLGRPVEEVMSAPAIAVEAEEPVWRVAEIMQRHGIRHVVVTRGGRLYGVISIRDLLAERAALKTLAEHAREIFMLARDFAKRPVVTSTPDASIREVASIMSSRRIGLVVIVDRRNPELVVGVVSERDIIRAVAQGLDLGRPVEEVMSAPAIAVEAEEPVWRVAEIMQRHGIRHVVVTRGGRLYGVISIRDLLAERAALKTLAEHAREIF